Protein AF-A0A482ZLC3-F1 (afdb_monomer_lite)

Foldseek 3Di:
DQQVLLVVVLVVLVVVCVVVVHDSLCSLLVVLLVLLVLLLVLQLLVCVVPDVDPVVSVVVSCCSSPPCLCCVCRVDSVNVLVSLLSNLLSVLVSVCVVDVPDADPSSLVSLVNSCSSPVVSLCSLVVQLVCCCPPVVDDPVVSCVNSVSSVVVNVVSVVVVCVVVVVVPPVCPVQDDDPVLVLLLVLVVVVVVVVCSVPVPPSDDDPVDGSVNLSPDPCSPVSSCVVVVVVVVVVVVVDDDLVCLQVQLVVLLVVLVVCVVVVVLVSSLVSLVSSCVSPVQDQSSLLSNLVSCLVVVVLVVSVVSVVSNVVSVHDHDPVSVVVSCVSRPDD

Sequence (331 aa):
MYIPVSYLFWGGLKGLAELLSLPLNSVLHLSNVGVHIINGLLVFTVLKQFVVNKWALLIGVLFFLLHPIQVEAVAWVSEFRNLLAFAFSLSALYVYLKNQTRFSYVALLLFVLAVLSKPSAVVLPLIIFTINYFYYGFSLKDNFIKALPFLIITLFIVVTTYLIQSNYSDFEQQHTLAYWQRPFAWLDSIVFYVSKFIYPYHLGASYTLSPKFIAQQW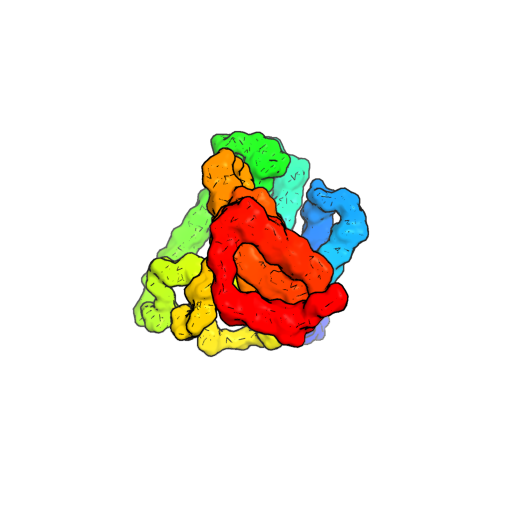WFYPLTLLPLALAYFNRSIKLYPADAKKNLGITLNHRGGLFFSQKKYQKALADFSQAVVLDPSSNDSNSNNIGVLFTLKRCKQAYLALDFARKNKVKLGKPLLTGLQQNCPRQ

Structure (mmCIF, N/CA/C/O backbone):
data_AF-A0A482ZLC3-F1
#
_entry.id   AF-A0A482ZLC3-F1
#
loop_
_atom_site.group_PDB
_atom_site.id
_atom_site.type_symbol
_atom_site.label_atom_id
_atom_site.label_alt_id
_atom_site.label_comp_id
_atom_site.label_asym_id
_atom_site.label_entity_id
_atom_site.label_seq_id
_atom_site.pdbx_PDB_ins_code
_atom_site.Cartn_x
_atom_site.Cartn_y
_atom_site.Cartn_z
_atom_site.occupancy
_atom_site.B_iso_or_equiv
_atom_site.auth_seq_id
_atom_site.auth_comp_id
_atom_site.auth_asym_id
_atom_site.auth_atom_id
_atom_site.pdbx_PDB_model_num
ATOM 1 N N . MET A 1 1 ? 17.713 3.293 10.872 1.00 68.44 1 MET A N 1
ATOM 2 C CA . MET A 1 1 ? 16.371 3.912 10.732 1.00 68.44 1 MET A CA 1
ATOM 3 C C . MET A 1 1 ? 15.787 4.120 12.125 1.00 68.44 1 MET A C 1
ATOM 5 O O . MET A 1 1 ? 15.866 3.198 12.929 1.00 68.44 1 MET A O 1
ATOM 9 N N . TYR A 1 2 ? 15.264 5.309 12.430 1.00 82.50 2 TYR A N 1
ATOM 10 C CA . TYR A 1 2 ? 14.675 5.616 13.740 1.00 82.50 2 TYR A CA 1
ATOM 11 C C . TYR A 1 2 ? 13.228 5.097 13.800 1.00 82.50 2 TYR A C 1
ATOM 13 O O . TYR A 1 2 ? 12.357 5.641 13.127 1.00 82.50 2 TYR A O 1
ATOM 21 N N . ILE A 1 3 ? 12.999 4.007 14.543 1.00 92.50 3 ILE A N 1
ATOM 22 C CA . ILE A 1 3 ? 11.699 3.313 14.669 1.00 92.50 3 ILE A CA 1
ATOM 23 C C . ILE A 1 3 ? 11.349 3.028 16.146 1.00 92.50 3 ILE A C 1
ATOM 25 O O . ILE A 1 3 ? 11.206 1.870 16.546 1.00 92.50 3 ILE A O 1
ATOM 29 N N . PRO A 1 4 ? 11.271 4.064 17.003 1.00 95.75 4 PRO A N 1
ATOM 30 C CA . PRO A 1 4 ? 11.198 3.902 18.457 1.00 95.75 4 PRO A CA 1
ATOM 31 C C . PRO A 1 4 ? 9.971 3.116 18.927 1.00 95.75 4 PRO A C 1
ATOM 33 O O . PRO A 1 4 ? 10.077 2.371 19.896 1.00 95.75 4 PRO A O 1
ATOM 36 N N . VAL A 1 5 ? 8.831 3.222 18.234 1.00 96.88 5 VAL A N 1
ATOM 37 C CA . VAL A 1 5 ? 7.625 2.456 18.591 1.00 96.88 5 VAL A CA 1
ATOM 38 C C . VAL A 1 5 ? 7.878 0.963 18.399 1.00 96.88 5 VAL A C 1
ATOM 40 O O . VAL A 1 5 ? 7.618 0.176 19.301 1.00 96.88 5 VAL A O 1
ATOM 43 N N . SER A 1 6 ? 8.473 0.570 17.274 1.00 95.56 6 SER A N 1
ATOM 44 C CA . SER A 1 6 ? 8.821 -0.829 17.009 1.00 95.56 6 SER A CA 1
ATOM 45 C C . SER A 1 6 ? 9.796 -1.383 18.056 1.00 95.56 6 SER A C 1
ATOM 47 O O . SER A 1 6 ? 9.585 -2.484 18.562 1.00 95.56 6 SER A O 1
ATOM 49 N N . TYR A 1 7 ? 10.814 -0.604 18.447 1.00 95.94 7 TYR A N 1
ATOM 50 C CA . TYR A 1 7 ? 11.746 -0.998 19.511 1.00 95.94 7 TYR A CA 1
ATOM 51 C C . TYR A 1 7 ? 11.069 -1.126 20.877 1.00 95.94 7 TYR A C 1
ATOM 53 O O . TYR A 1 7 ? 11.348 -2.082 21.598 1.00 95.94 7 TYR A O 1
ATOM 61 N N . LEU A 1 8 ? 10.164 -0.205 21.220 1.00 96.94 8 LEU A N 1
ATOM 62 C CA . LEU A 1 8 ? 9.402 -0.264 22.465 1.00 96.94 8 LEU A CA 1
ATOM 63 C C . LEU A 1 8 ? 8.574 -1.551 22.541 1.00 96.94 8 LEU A C 1
ATOM 65 O O . LEU A 1 8 ? 8.604 -2.238 23.561 1.00 96.94 8 LEU A O 1
ATOM 69 N N . PHE A 1 9 ? 7.885 -1.914 21.456 1.00 95.94 9 PHE A N 1
ATOM 70 C CA . PHE A 1 9 ? 7.131 -3.164 21.414 1.00 95.94 9 PHE A CA 1
ATOM 71 C C . PHE A 1 9 ? 8.041 -4.390 21.515 1.00 95.94 9 PHE A C 1
ATOM 73 O O . PHE A 1 9 ? 7.727 -5.291 22.282 1.00 95.94 9 PHE A O 1
ATOM 80 N N . TRP A 1 10 ? 9.173 -4.442 20.805 1.00 95.75 10 TRP A N 1
ATOM 81 C CA . TRP A 1 10 ? 10.112 -5.561 20.958 1.00 95.75 10 TRP A CA 1
ATOM 82 C C . TRP A 1 10 ? 10.657 -5.676 22.384 1.00 95.75 10 TRP A C 1
ATOM 84 O O . TRP A 1 10 ? 10.738 -6.784 22.909 1.00 95.75 10 TRP A O 1
ATOM 94 N N . GLY A 1 11 ? 10.971 -4.552 23.034 1.00 97.00 11 GLY A N 1
ATOM 95 C CA . GLY A 1 11 ? 11.362 -4.527 24.444 1.00 97.00 11 GLY A CA 1
ATOM 96 C C . GLY A 1 11 ? 10.262 -5.067 25.360 1.00 97.00 11 GLY A C 1
ATOM 97 O O . GLY A 1 11 ? 10.534 -5.908 26.213 1.00 97.00 11 GLY A O 1
ATOM 98 N N . GLY A 1 12 ? 9.011 -4.656 25.136 1.00 97.38 12 GLY A N 1
ATOM 99 C CA . GLY A 1 12 ? 7.852 -5.161 25.875 1.00 97.38 12 GLY A CA 1
ATOM 100 C C . GLY A 1 12 ? 7.598 -6.654 25.655 1.00 97.38 12 GLY A C 1
ATOM 101 O O . GLY A 1 12 ? 7.374 -7.383 26.616 1.00 97.38 12 GLY A O 1
ATOM 102 N N . LEU A 1 13 ? 7.693 -7.135 24.412 1.00 97.06 13 LEU A N 1
ATOM 103 C CA . LEU A 1 13 ? 7.557 -8.557 24.078 1.00 97.06 13 LEU A CA 1
ATOM 104 C C . LEU A 1 13 ? 8.663 -9.397 24.715 1.00 97.06 13 LEU A C 1
ATOM 106 O O . LEU A 1 13 ? 8.393 -10.492 25.201 1.00 97.06 13 LEU A O 1
ATOM 110 N N . LYS A 1 14 ? 9.892 -8.872 24.754 1.00 97.50 14 LYS A N 1
ATOM 111 C CA . LYS A 1 14 ? 11.002 -9.505 25.464 1.00 97.50 14 LYS A CA 1
ATOM 112 C C . LYS A 1 14 ? 10.718 -9.595 26.964 1.00 97.50 14 LYS A C 1
ATOM 114 O O . LYS A 1 14 ? 10.808 -10.683 27.519 1.00 97.50 14 LYS A O 1
ATOM 119 N N . GLY A 1 15 ? 10.322 -8.488 27.594 1.00 97.69 15 GLY A N 1
ATOM 120 C CA . GLY A 1 15 ? 9.979 -8.473 29.018 1.00 97.69 15 GLY A CA 1
ATOM 121 C C . GLY A 1 15 ? 8.811 -9.406 29.354 1.00 97.69 15 GLY A C 1
ATOM 122 O O . GLY A 1 15 ? 8.843 -10.089 30.370 1.00 97.69 15 GLY A O 1
ATOM 123 N N . LEU A 1 16 ? 7.811 -9.505 28.473 1.00 96.81 16 LEU A N 1
ATOM 124 C CA . LEU A 1 16 ? 6.704 -10.455 28.609 1.00 96.81 16 LEU A CA 1
ATOM 125 C C . LEU A 1 16 ? 7.172 -11.910 28.481 1.00 96.81 16 LEU A C 1
ATOM 127 O O . LEU A 1 16 ? 6.718 -12.763 29.241 1.00 96.81 16 LEU A O 1
ATOM 131 N N . ALA A 1 17 ? 8.082 -12.200 27.548 1.00 97.81 17 ALA A N 1
ATOM 132 C CA . ALA A 1 17 ? 8.665 -13.530 27.405 1.00 97.81 17 ALA A CA 1
ATOM 133 C C . ALA A 1 17 ? 9.440 -13.937 28.668 1.00 97.81 17 ALA A C 1
ATOM 135 O O . ALA A 1 17 ? 9.262 -15.050 29.154 1.00 97.81 17 ALA A O 1
ATOM 136 N N . GLU A 1 18 ? 10.239 -13.025 29.228 1.00 97.94 18 GLU A N 1
ATOM 137 C CA . GLU A 1 18 ? 10.979 -13.240 30.477 1.00 97.94 18 GLU A CA 1
ATOM 138 C C . GLU A 1 18 ? 10.027 -13.435 31.667 1.00 97.94 18 GLU A C 1
ATOM 140 O O . GLU A 1 18 ? 10.157 -14.413 32.401 1.00 97.94 18 GLU A O 1
ATOM 145 N N . LEU A 1 19 ? 9.020 -12.566 31.811 1.00 97.81 19 LEU A N 1
ATOM 146 C CA . LEU A 1 19 ? 8.024 -12.631 32.885 1.00 97.81 19 LEU A CA 1
ATOM 147 C C . LEU A 1 19 ? 7.259 -13.962 32.896 1.00 97.81 19 LEU A C 1
ATOM 149 O O . LEU A 1 19 ? 6.964 -14.498 33.961 1.00 97.81 19 LEU A O 1
ATOM 153 N N . LEU A 1 20 ? 6.931 -14.488 31.715 1.00 97.25 20 LEU A N 1
ATOM 154 C CA . LEU A 1 20 ? 6.161 -15.723 31.553 1.00 97.25 20 LEU A CA 1
ATOM 155 C C . LEU A 1 20 ? 7.038 -16.966 31.335 1.00 97.25 20 LEU A C 1
ATOM 157 O O . LEU A 1 20 ? 6.500 -18.048 31.114 1.00 97.25 20 LEU A O 1
ATOM 161 N N . SER A 1 21 ? 8.370 -16.831 31.379 1.00 97.62 21 SER A N 1
ATOM 162 C CA . SER A 1 21 ? 9.325 -17.914 31.079 1.00 97.62 21 SER A CA 1
ATOM 163 C C . SER A 1 21 ? 9.076 -18.600 29.723 1.00 97.62 21 SER A C 1
ATOM 165 O O . SER A 1 21 ? 9.217 -19.815 29.581 1.00 97.62 21 SER A O 1
ATOM 167 N N . LEU A 1 22 ? 8.685 -17.822 28.710 1.00 97.44 22 LEU A N 1
ATOM 168 C CA . LEU A 1 22 ? 8.392 -18.307 27.361 1.00 97.44 22 LEU A CA 1
ATOM 169 C C . LEU A 1 22 ? 9.609 -18.166 26.428 1.00 97.44 22 LEU A C 1
ATOM 171 O O . LEU A 1 22 ? 10.381 -17.214 26.555 1.00 97.44 22 LEU A O 1
ATOM 175 N N . PRO A 1 23 ? 9.761 -19.043 25.415 1.00 97.62 23 PRO A N 1
ATOM 176 C CA . PRO A 1 23 ? 10.796 -18.881 24.400 1.00 97.62 23 PRO A CA 1
ATOM 177 C C . PRO A 1 23 ? 10.598 -17.586 23.602 1.00 97.62 23 PRO A C 1
ATOM 179 O O . PRO A 1 23 ? 9.587 -17.421 22.912 1.00 97.62 23 PRO A O 1
ATOM 182 N N . LEU A 1 24 ? 11.590 -16.689 23.642 1.00 96.44 24 LEU A N 1
ATOM 183 C CA . LEU A 1 24 ? 11.524 -15.376 22.989 1.00 96.44 24 LEU A CA 1
ATOM 184 C C . LEU A 1 24 ? 11.173 -15.475 21.496 1.00 96.44 24 LEU A C 1
ATOM 186 O O . LEU A 1 24 ? 10.317 -14.738 21.016 1.00 96.44 24 LEU A O 1
ATOM 190 N N . ASN A 1 25 ? 11.779 -16.421 20.773 1.00 95.00 25 ASN A N 1
ATOM 191 C CA . ASN A 1 25 ? 11.521 -16.620 19.343 1.00 95.00 25 ASN A CA 1
ATOM 192 C C . ASN A 1 25 ? 10.034 -16.888 19.067 1.00 95.00 25 ASN A C 1
ATOM 194 O O . ASN A 1 25 ? 9.448 -16.272 18.178 1.00 95.00 25 ASN A O 1
ATOM 198 N N . SER A 1 26 ? 9.407 -17.758 19.864 1.00 95.06 26 SER A N 1
ATOM 199 C CA . SER A 1 26 ? 7.983 -18.076 19.737 1.00 95.06 26 SER A CA 1
ATOM 200 C C . SER A 1 26 ? 7.119 -16.848 20.004 1.00 95.06 26 SER A C 1
ATOM 202 O O . SER A 1 26 ? 6.213 -16.565 19.225 1.00 95.06 26 SER A O 1
ATOM 204 N N . VAL A 1 27 ? 7.427 -16.080 21.054 1.00 97.12 27 VAL A N 1
ATOM 205 C CA . VAL A 1 27 ? 6.695 -14.846 21.387 1.00 97.12 27 VAL A CA 1
ATOM 206 C C . VAL A 1 27 ? 6.779 -13.834 20.244 1.00 97.12 27 VAL A C 1
ATOM 208 O O . VAL A 1 27 ? 5.759 -13.261 19.863 1.00 97.12 27 VAL A O 1
ATOM 211 N N . LEU A 1 28 ? 7.957 -13.646 19.647 1.00 95.62 28 LEU A N 1
ATOM 212 C CA . LEU A 1 28 ? 8.154 -12.707 18.541 1.00 95.62 28 LEU A CA 1
ATOM 213 C C . LEU A 1 28 ? 7.383 -13.130 17.280 1.00 95.62 28 LEU A C 1
ATOM 215 O O . LEU A 1 28 ? 6.636 -12.326 16.723 1.00 95.62 28 LEU A O 1
ATOM 219 N N . HIS A 1 29 ? 7.486 -14.394 16.857 1.00 95.50 29 HIS A N 1
ATOM 220 C CA . HIS A 1 29 ? 6.759 -14.882 15.678 1.00 95.50 29 HIS A CA 1
ATOM 221 C C . HIS A 1 29 ? 5.237 -14.899 15.882 1.00 95.50 29 HIS A C 1
ATOM 223 O O . HIS A 1 29 ? 4.491 -14.489 14.992 1.00 95.50 29 HIS A O 1
ATOM 229 N N . LEU A 1 30 ? 4.759 -15.318 17.057 1.00 96.25 30 LEU A N 1
ATOM 230 C CA . LEU A 1 30 ? 3.329 -15.296 17.377 1.00 96.25 30 LEU A CA 1
ATOM 231 C C . LEU A 1 30 ? 2.786 -13.868 17.435 1.00 96.25 30 LEU A C 1
ATOM 233 O O . LEU A 1 30 ? 1.661 -13.629 17.002 1.00 96.25 30 LEU A O 1
ATOM 237 N N . SER A 1 31 ? 3.589 -12.909 17.896 1.00 96.62 31 SER A N 1
ATOM 238 C CA . SER A 1 31 ? 3.206 -11.496 17.898 1.00 96.62 31 SER A CA 1
ATOM 239 C C . SER A 1 31 ? 3.035 -10.954 16.480 1.00 96.62 31 SER A C 1
ATOM 241 O O . SER A 1 31 ? 2.049 -10.265 16.219 1.00 96.62 31 SER A O 1
ATOM 243 N N . ASN A 1 32 ? 3.918 -11.306 15.538 1.00 97.12 32 ASN A N 1
ATOM 244 C CA . ASN A 1 32 ? 3.727 -10.959 14.126 1.00 97.12 32 ASN A CA 1
ATOM 245 C C . ASN A 1 32 ? 2.396 -11.505 13.588 1.00 97.12 32 ASN A C 1
ATOM 247 O O . ASN A 1 32 ? 1.615 -10.761 12.994 1.00 97.12 32 ASN A O 1
ATOM 251 N N . VAL A 1 33 ? 2.113 -12.789 13.825 1.00 97.75 33 VAL A N 1
ATOM 252 C CA . VAL A 1 33 ? 0.854 -13.419 13.395 1.00 97.75 33 VAL A CA 1
ATOM 253 C C . VAL A 1 33 ? -0.349 -12.725 14.040 1.00 97.75 33 VAL A C 1
ATOM 255 O O . VAL A 1 33 ? -1.314 -12.400 13.350 1.00 97.75 33 VAL A O 1
ATOM 258 N N . GLY A 1 34 ? -0.277 -12.422 15.337 1.00 97.75 34 GLY A N 1
ATOM 259 C CA . GLY A 1 34 ? -1.322 -11.709 16.067 1.00 97.75 34 GLY A CA 1
ATOM 260 C C . GLY A 1 34 ? -1.609 -10.324 15.484 1.00 97.75 34 GLY A C 1
ATOM 261 O O . GLY A 1 34 ? -2.764 -9.992 15.216 1.00 97.75 34 GLY A O 1
ATOM 262 N N . VAL A 1 35 ? -0.571 -9.528 15.207 1.00 98.12 35 VAL A N 1
ATOM 263 C CA . VAL A 1 35 ? -0.743 -8.205 14.583 1.00 98.12 35 VAL A CA 1
ATOM 264 C C . VAL A 1 35 ? -1.248 -8.324 13.141 1.00 98.12 35 VAL A C 1
ATOM 266 O O . VAL A 1 35 ? -2.052 -7.498 12.715 1.00 98.12 35 VAL A O 1
ATOM 269 N N . HIS A 1 36 ? -0.874 -9.366 12.392 1.00 98.31 36 HIS A N 1
ATOM 270 C CA . HIS A 1 36 ? -1.441 -9.627 11.061 1.00 98.31 36 HIS A CA 1
ATOM 271 C C . HIS A 1 36 ? -2.945 -9.929 11.107 1.00 98.31 36 HIS A C 1
ATOM 273 O O . HIS A 1 36 ? -3.709 -9.407 10.293 1.00 98.31 36 HIS A O 1
ATOM 279 N N . ILE A 1 37 ? -3.401 -10.691 12.104 1.00 98.31 37 ILE A N 1
ATOM 280 C CA . ILE A 1 37 ? -4.834 -10.931 12.329 1.00 98.31 37 ILE A CA 1
ATOM 281 C C . ILE A 1 37 ? -5.552 -9.613 12.648 1.00 98.31 37 ILE A C 1
ATOM 283 O O . ILE A 1 37 ? -6.581 -9.315 12.037 1.00 98.31 37 ILE A O 1
ATOM 287 N N . ILE A 1 38 ? -4.989 -8.783 13.536 1.00 98.38 38 ILE A N 1
ATOM 288 C CA . ILE A 1 38 ? -5.522 -7.443 13.840 1.00 98.38 38 ILE A CA 1
ATOM 289 C C . ILE A 1 38 ? -5.611 -6.598 12.563 1.00 98.38 38 ILE A C 1
ATOM 291 O O . ILE A 1 38 ? -6.637 -5.965 12.310 1.00 98.38 38 ILE A O 1
ATOM 295 N N . ASN A 1 39 ? -4.579 -6.633 11.719 1.00 98.50 39 ASN A N 1
ATOM 296 C CA . ASN A 1 39 ? -4.582 -5.955 10.429 1.00 98.50 39 ASN A CA 1
ATOM 297 C C . ASN A 1 39 ? -5.713 -6.447 9.521 1.00 98.50 39 ASN A C 1
ATOM 299 O O . ASN A 1 39 ? -6.406 -5.620 8.938 1.00 98.50 39 ASN A O 1
ATOM 303 N N . GLY A 1 40 ? -5.979 -7.753 9.445 1.00 98.25 40 GLY A N 1
ATOM 304 C CA . GLY A 1 40 ? -7.126 -8.280 8.696 1.00 98.25 40 GLY A CA 1
ATOM 305 C C . GLY A 1 40 ? -8.475 -7.764 9.208 1.00 98.25 40 GLY A C 1
ATOM 306 O O . GLY A 1 40 ? -9.332 -7.375 8.411 1.00 98.25 40 GLY A O 1
ATOM 307 N N . LEU A 1 41 ? -8.653 -7.681 10.531 1.00 98.25 41 LEU A N 1
ATOM 308 C CA . LEU A 1 41 ? -9.861 -7.115 11.148 1.00 98.25 41 LEU A CA 1
ATOM 309 C C . LEU A 1 41 ? -10.015 -5.614 10.852 1.00 98.25 41 LEU A C 1
ATOM 311 O O . LEU A 1 41 ? -11.124 -5.132 10.595 1.00 98.25 41 LEU A O 1
ATOM 315 N N . LEU A 1 42 ? -8.909 -4.868 10.850 1.00 98.38 42 LEU A N 1
ATOM 316 C CA . LEU A 1 42 ? -8.890 -3.455 10.477 1.00 98.38 42 LEU A CA 1
ATOM 317 C C . LEU A 1 42 ? -9.203 -3.264 8.987 1.00 98.38 42 LEU A C 1
ATOM 319 O O . LEU A 1 42 ? -10.032 -2.417 8.652 1.00 98.38 42 LEU A O 1
ATOM 323 N N . VAL A 1 43 ? -8.624 -4.085 8.103 1.00 98.12 43 VAL A N 1
ATOM 324 C CA . VAL A 1 43 ? -8.936 -4.095 6.664 1.00 98.12 43 VAL A CA 1
ATOM 325 C C . VAL A 1 43 ? -10.429 -4.343 6.454 1.00 98.12 43 VAL A C 1
ATOM 327 O O . VAL A 1 43 ? -11.076 -3.561 5.761 1.00 98.12 43 VAL A O 1
ATOM 330 N N . PHE A 1 44 ? -11.011 -5.353 7.109 1.00 97.88 44 PHE A N 1
ATOM 331 C CA . PHE A 1 44 ? -12.457 -5.600 7.073 1.00 97.88 44 PHE A CA 1
ATOM 332 C C . PHE A 1 44 ? -13.262 -4.368 7.515 1.00 97.88 44 PHE A C 1
ATOM 334 O O . PHE A 1 44 ? -14.226 -3.968 6.860 1.00 97.88 44 PHE A O 1
ATOM 341 N N . THR A 1 45 ? -12.851 -3.737 8.616 1.00 96.44 45 THR A N 1
ATOM 342 C CA . THR A 1 45 ? -13.559 -2.602 9.223 1.00 96.44 45 THR A CA 1
ATOM 343 C C . THR A 1 45 ? -13.507 -1.332 8.373 1.00 96.44 45 THR A C 1
ATOM 345 O O . THR A 1 45 ? -14.469 -0.559 8.366 1.00 96.44 45 THR A O 1
ATOM 348 N N . VAL A 1 46 ? -12.417 -1.108 7.641 1.00 96.44 46 VAL A N 1
ATOM 349 C CA . VAL A 1 46 ? -12.308 -0.002 6.684 1.00 96.44 46 VAL A CA 1
ATOM 350 C C . VAL A 1 46 ? -13.075 -0.333 5.402 1.00 96.44 46 VAL A C 1
ATOM 352 O O . VAL A 1 46 ? -13.912 0.456 4.972 1.00 96.44 46 VAL A O 1
ATOM 355 N N . LEU A 1 47 ? -12.864 -1.517 4.817 1.00 95.44 47 LEU A N 1
ATOM 356 C CA . LEU A 1 47 ? -13.459 -1.883 3.527 1.00 95.44 47 LEU A CA 1
ATOM 357 C C . LEU A 1 47 ? -14.984 -2.007 3.564 1.00 95.44 47 LEU A C 1
ATOM 359 O O . LEU A 1 47 ? -15.632 -1.659 2.578 1.00 95.44 47 LEU A O 1
ATOM 363 N N . LYS A 1 48 ? -15.582 -2.429 4.686 1.00 95.50 48 LYS A N 1
ATOM 364 C CA . LYS A 1 48 ? -17.050 -2.515 4.817 1.00 95.50 48 LYS A CA 1
ATOM 365 C C . LYS A 1 48 ? -17.772 -1.174 4.629 1.00 95.50 48 LYS A C 1
ATOM 367 O O . LYS A 1 48 ? -18.981 -1.170 4.440 1.00 95.50 48 LYS A O 1
ATOM 372 N N . GLN A 1 49 ? -17.055 -0.049 4.705 1.00 91.88 49 GLN A N 1
ATOM 373 C CA . GLN A 1 49 ? -17.611 1.285 4.450 1.00 91.88 49 GLN A CA 1
ATOM 374 C C . GLN A 1 49 ? -17.775 1.576 2.952 1.00 91.88 49 GLN A C 1
ATOM 376 O O . GLN A 1 49 ? -18.577 2.426 2.584 1.00 91.88 49 GLN A O 1
ATOM 381 N N . PHE A 1 50 ? -17.030 0.867 2.097 1.00 92.44 50 PHE A N 1
ATOM 382 C CA . PHE A 1 50 ? -16.992 1.086 0.648 1.00 92.44 50 PHE A CA 1
ATOM 383 C C . PHE A 1 50 ? -17.581 -0.087 -0.146 1.00 92.44 50 PHE A C 1
ATOM 385 O O . PHE A 1 50 ? -18.053 0.093 -1.266 1.00 92.44 50 PHE A O 1
ATOM 392 N N . VAL A 1 51 ? -17.549 -1.300 0.413 1.00 95.25 51 VAL A N 1
ATOM 393 C CA . VAL A 1 51 ? -17.980 -2.529 -0.264 1.00 95.25 51 VAL A CA 1
ATOM 394 C C . VAL A 1 51 ? -19.326 -2.993 0.286 1.00 95.25 51 VAL A C 1
ATOM 396 O O . VAL A 1 51 ? -19.419 -3.455 1.420 1.00 95.25 51 VAL A O 1
ATOM 399 N N . VAL A 1 52 ? -20.366 -2.925 -0.550 1.00 93.94 52 VAL A N 1
ATOM 400 C CA . VAL A 1 52 ? -21.737 -3.337 -0.187 1.00 93.94 52 VAL A CA 1
ATOM 401 C C . VAL A 1 52 ? -21.888 -4.865 -0.138 1.00 93.94 52 VAL A C 1
ATOM 403 O O . VAL A 1 52 ? -22.575 -5.406 0.728 1.00 93.94 52 VAL A O 1
ATOM 406 N N . ASN A 1 53 ? -21.248 -5.592 -1.063 1.00 96.94 53 ASN A N 1
ATOM 407 C CA . ASN A 1 53 ? -21.372 -7.048 -1.149 1.00 96.94 53 ASN A CA 1
ATOM 408 C C . ASN A 1 53 ? -20.531 -7.745 -0.060 1.00 96.94 53 ASN A C 1
ATOM 410 O O . ASN A 1 53 ? -19.300 -7.733 -0.102 1.00 96.94 53 ASN A O 1
ATOM 414 N N . LYS A 1 54 ? -21.210 -8.411 0.883 1.00 96.00 54 LYS A N 1
ATOM 415 C CA . LYS A 1 54 ? -20.587 -9.097 2.029 1.00 96.00 54 LYS A CA 1
ATOM 416 C C . LYS A 1 54 ? -19.635 -10.226 1.623 1.00 96.00 54 LYS A C 1
ATOM 418 O O . LYS A 1 54 ? -18.609 -10.405 2.271 1.00 96.00 54 LYS A O 1
ATOM 423 N N . TRP A 1 55 ? -19.943 -10.959 0.552 1.00 96.50 55 TRP A N 1
ATOM 424 C CA . TRP A 1 55 ? -19.080 -12.029 0.047 1.00 96.50 55 TRP A CA 1
ATOM 425 C C . TRP A 1 55 ? -17.813 -11.471 -0.587 1.00 96.50 55 TRP A C 1
ATOM 427 O O . TRP A 1 55 ? -16.728 -11.964 -0.302 1.00 96.50 55 TRP A O 1
ATOM 437 N N . ALA A 1 56 ? -17.931 -10.406 -1.382 1.00 96.44 56 ALA A N 1
ATOM 438 C CA . ALA A 1 56 ? -16.768 -9.729 -1.951 1.00 96.44 56 ALA A CA 1
ATOM 439 C C . ALA A 1 56 ? -15.848 -9.172 -0.850 1.00 96.44 56 ALA A C 1
ATOM 441 O O . ALA A 1 56 ? -14.632 -9.330 -0.927 1.00 96.44 56 ALA A O 1
ATOM 442 N N . LEU A 1 57 ? -16.430 -8.586 0.204 1.00 97.12 57 LEU A N 1
ATOM 443 C CA . LEU A 1 57 ? -15.692 -8.123 1.379 1.00 97.12 57 LEU A CA 1
ATOM 444 C C . LEU A 1 57 ? -14.975 -9.277 2.097 1.00 97.12 57 LEU A C 1
ATOM 446 O O . LEU A 1 57 ? -13.780 -9.175 2.367 1.00 97.12 57 LEU A O 1
ATOM 450 N N . LEU A 1 58 ? -15.685 -10.373 2.387 1.00 96.81 58 LEU A N 1
ATOM 451 C CA . LEU A 1 58 ? -15.118 -11.532 3.080 1.00 96.81 58 LEU A CA 1
ATOM 452 C C . LEU A 1 58 ? -13.984 -12.166 2.271 1.00 96.81 58 LEU A C 1
ATOM 454 O O . LEU A 1 58 ? -12.898 -12.374 2.805 1.00 96.81 58 LEU A O 1
ATOM 458 N N . ILE A 1 59 ? -14.215 -12.427 0.982 1.00 96.94 59 ILE A N 1
ATOM 459 C CA . ILE A 1 59 ? -13.210 -13.003 0.083 1.00 96.94 59 ILE A CA 1
ATOM 460 C C . ILE A 1 59 ? -11.999 -12.074 -0.016 1.00 96.94 59 ILE A C 1
ATOM 462 O O . ILE A 1 59 ? -10.875 -12.552 0.067 1.00 96.94 59 ILE A O 1
ATOM 466 N N . GLY A 1 60 ? -12.199 -10.757 -0.127 1.00 96.31 60 GLY A N 1
ATOM 467 C CA . GLY A 1 60 ? -11.100 -9.789 -0.173 1.00 96.31 60 GLY A CA 1
ATOM 468 C C . GLY A 1 60 ? -10.246 -9.774 1.100 1.00 96.31 60 GLY A C 1
ATOM 469 O O . GLY A 1 60 ? -9.021 -9.717 1.020 1.00 96.31 60 GLY A O 1
ATOM 470 N N . VAL A 1 61 ? -10.870 -9.877 2.277 1.00 97.69 61 VAL A N 1
ATOM 471 C CA . VAL A 1 61 ? -10.156 -9.921 3.567 1.00 97.69 61 VAL A CA 1
ATOM 472 C C . VAL A 1 61 ? -9.443 -11.256 3.768 1.00 97.69 61 VAL A C 1
ATOM 474 O O . VAL A 1 61 ? -8.288 -11.267 4.186 1.00 97.69 61 VAL A O 1
ATOM 477 N N . LEU A 1 62 ? -10.093 -12.376 3.439 1.00 97.31 62 LEU A N 1
ATOM 478 C CA . LEU A 1 62 ? -9.460 -13.696 3.483 1.00 97.31 62 LEU A CA 1
ATOM 479 C C . LEU A 1 62 ? -8.293 -13.775 2.506 1.00 97.31 62 LEU A C 1
ATOM 481 O O . LEU A 1 62 ? -7.240 -14.297 2.857 1.00 97.31 62 LEU A O 1
ATOM 485 N N . PHE A 1 63 ? -8.446 -13.196 1.316 1.00 95.75 63 PHE A N 1
ATOM 486 C CA . PHE A 1 63 ? -7.356 -13.056 0.367 1.00 95.75 63 PHE A CA 1
ATOM 487 C C . PHE A 1 63 ? -6.209 -12.257 0.995 1.00 95.75 63 PHE A C 1
ATOM 489 O O . PHE A 1 63 ? -5.089 -12.746 1.028 1.00 95.75 63 PHE A O 1
ATOM 496 N N . PHE A 1 64 ? -6.465 -11.080 1.575 1.00 96.50 64 PHE A N 1
ATOM 497 C CA . PHE A 1 64 ? -5.422 -10.312 2.265 1.00 96.50 64 PHE A CA 1
ATOM 498 C C . PHE A 1 64 ? -4.713 -11.122 3.361 1.00 96.50 64 PHE A C 1
ATOM 500 O O . PHE A 1 64 ? -3.492 -11.047 3.450 1.00 96.50 64 PHE A O 1
ATOM 507 N N . LEU A 1 65 ? -5.454 -11.883 4.172 1.00 97.12 65 LEU A N 1
ATOM 508 C CA . LEU A 1 65 ? -4.907 -12.643 5.297 1.00 97.12 65 LEU A CA 1
ATOM 509 C C . LEU A 1 65 ? -4.082 -13.858 4.862 1.00 97.12 65 LEU A C 1
ATOM 511 O O . LEU A 1 65 ? -3.047 -14.126 5.468 1.00 97.12 65 LEU A O 1
ATOM 515 N N . LEU A 1 66 ? -4.551 -14.583 3.845 1.00 96.44 66 LEU A N 1
ATOM 516 C CA . LEU A 1 66 ? -4.039 -15.901 3.465 1.00 96.44 66 LEU A CA 1
ATOM 517 C C . LEU A 1 66 ? -3.124 -15.870 2.237 1.00 96.44 66 LEU A C 1
ATOM 519 O O . LEU A 1 66 ? -2.472 -16.870 1.940 1.00 96.44 66 LEU A O 1
ATOM 523 N N . HIS A 1 67 ? -3.076 -14.759 1.496 1.00 95.56 67 HIS A N 1
ATOM 524 C CA . HIS A 1 67 ? -2.286 -14.703 0.273 1.00 95.56 67 HIS A CA 1
ATOM 525 C C . HIS A 1 67 ? -0.779 -14.834 0.572 1.00 95.56 67 HIS A C 1
ATOM 527 O O . HIS A 1 67 ? -0.264 -14.089 1.413 1.00 95.56 67 HIS A O 1
ATOM 533 N N . PRO A 1 68 ? -0.026 -15.691 -0.156 1.00 94.62 68 PRO A N 1
ATOM 534 C CA . PRO A 1 68 ? 1.383 -15.956 0.147 1.00 94.62 68 PRO A CA 1
ATOM 535 C C . PRO A 1 68 ? 2.292 -14.724 0.102 1.00 94.62 68 PRO A C 1
ATOM 537 O O . PRO A 1 68 ? 3.331 -14.710 0.751 1.00 94.62 68 PRO A O 1
ATOM 540 N N . ILE A 1 69 ? 1.895 -13.657 -0.603 1.00 92.31 69 ILE A N 1
ATOM 541 C CA . ILE A 1 69 ? 2.646 -12.388 -0.630 1.00 92.31 69 ILE A CA 1
ATOM 542 C C . ILE A 1 69 ? 2.853 -11.776 0.767 1.00 92.31 69 ILE A C 1
ATOM 544 O O . ILE A 1 69 ? 3.779 -10.997 0.954 1.00 92.31 69 ILE A O 1
ATOM 548 N N . GLN A 1 70 ? 2.027 -12.141 1.754 1.00 93.88 70 GLN A N 1
ATOM 549 C CA . GLN A 1 70 ? 2.171 -11.669 3.133 1.00 93.88 70 GLN A CA 1
ATOM 550 C C . GLN A 1 70 ? 3.265 -12.393 3.922 1.00 93.88 70 GLN A C 1
ATOM 552 O O . GLN A 1 70 ? 3.622 -11.939 5.006 1.00 93.88 70 GLN A O 1
ATOM 557 N N . VAL A 1 71 ? 3.797 -13.513 3.417 1.00 91.69 71 VAL A N 1
ATOM 558 C CA . VAL A 1 71 ? 4.756 -14.347 4.160 1.00 91.69 71 VAL A CA 1
ATOM 559 C C . VAL A 1 71 ? 5.980 -13.541 4.584 1.00 91.69 71 VAL A C 1
ATOM 561 O O . VAL A 1 71 ? 6.423 -13.693 5.715 1.00 91.69 71 VAL A O 1
ATOM 564 N N . GLU A 1 72 ? 6.488 -12.640 3.744 1.00 88.25 72 GLU A N 1
ATOM 565 C CA . GLU A 1 72 ? 7.613 -11.769 4.108 1.00 88.25 72 GLU A CA 1
ATOM 566 C C . GLU A 1 72 ? 7.273 -10.874 5.310 1.00 88.25 72 GLU A C 1
ATOM 568 O O . GLU A 1 72 ? 8.009 -10.848 6.293 1.00 88.25 72 GLU A O 1
ATOM 573 N N . ALA A 1 73 ? 6.114 -10.210 5.274 1.00 91.19 73 ALA A N 1
ATOM 574 C CA . ALA A 1 73 ? 5.682 -9.303 6.333 1.00 91.19 73 ALA A CA 1
ATOM 575 C C . ALA A 1 73 ? 5.399 -10.021 7.665 1.00 91.19 73 ALA A C 1
ATOM 577 O O . ALA A 1 73 ? 5.587 -9.429 8.727 1.00 91.19 73 ALA A O 1
ATOM 578 N N . VAL A 1 74 ? 4.939 -11.277 7.620 1.00 94.19 74 VAL A N 1
ATOM 579 C CA . VAL A 1 74 ? 4.511 -12.029 8.811 1.00 94.19 74 VAL A CA 1
ATOM 580 C C . VAL A 1 74 ? 5.616 -12.929 9.362 1.00 94.19 74 VAL A C 1
ATOM 582 O O . VAL A 1 74 ? 5.820 -12.970 10.574 1.00 94.19 74 VAL A O 1
ATOM 585 N N . ALA A 1 75 ? 6.357 -13.640 8.511 1.00 92.00 75 ALA A N 1
ATOM 586 C CA . ALA A 1 75 ? 7.350 -14.615 8.960 1.0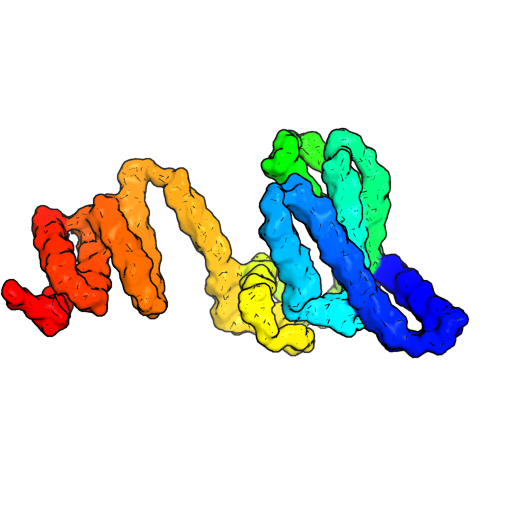0 92.00 75 ALA A CA 1
ATOM 587 C C . ALA A 1 75 ? 8.614 -13.950 9.525 1.00 92.00 75 ALA A C 1
ATOM 589 O O . ALA A 1 75 ? 9.226 -14.483 10.450 1.00 92.00 75 ALA A O 1
ATOM 590 N N . TRP A 1 76 ? 9.004 -12.784 9.003 1.00 91.50 76 TRP A N 1
ATOM 591 C CA . TRP A 1 76 ? 10.223 -12.102 9.426 1.00 91.50 76 TRP A CA 1
ATOM 592 C C . TRP A 1 76 ? 9.972 -11.257 10.672 1.00 91.50 76 TRP A C 1
ATOM 594 O O . TRP A 1 76 ? 9.243 -10.267 10.634 1.00 91.50 76 TRP A O 1
ATOM 604 N N . VAL A 1 77 ? 10.643 -11.586 11.778 1.00 92.19 77 VAL A N 1
ATOM 605 C CA . VAL A 1 77 ? 10.544 -10.821 13.036 1.00 92.19 77 VAL A CA 1
ATOM 606 C C . VAL A 1 77 ? 10.872 -9.338 12.823 1.00 92.19 77 VAL A C 1
ATOM 608 O O . VAL A 1 77 ? 10.207 -8.466 13.378 1.00 92.19 77 VAL A O 1
ATOM 611 N N . SER A 1 78 ? 11.845 -9.025 11.961 1.00 90.88 78 SER A N 1
ATOM 612 C CA . SER A 1 78 ? 12.229 -7.645 11.637 1.00 90.88 78 SER A CA 1
ATOM 613 C C . SER A 1 78 ? 11.133 -6.846 10.924 1.00 90.88 78 SER A C 1
ATOM 615 O O . SER A 1 78 ? 11.128 -5.617 11.001 1.00 90.88 78 SER A O 1
ATOM 617 N N . GLU A 1 79 ? 10.198 -7.517 10.245 1.00 93.50 79 GLU A N 1
ATOM 618 C CA . GLU A 1 79 ? 9.091 -6.881 9.524 1.00 93.50 79 GLU A CA 1
ATOM 619 C C . GLU A 1 79 ? 7.893 -6.554 10.424 1.00 93.50 79 GLU A C 1
ATOM 621 O O . GLU A 1 79 ? 6.941 -5.911 9.981 1.00 93.50 79 GLU A O 1
ATOM 626 N N . PHE A 1 80 ? 7.987 -6.838 11.726 1.00 95.56 80 PHE A N 1
ATOM 627 C CA . PHE A 1 80 ? 7.010 -6.401 12.724 1.00 95.56 80 PHE A CA 1
ATOM 628 C C . PHE A 1 80 ? 6.729 -4.889 12.676 1.00 95.56 80 PHE A C 1
ATOM 630 O O . PHE A 1 80 ? 5.589 -4.445 12.815 1.00 95.56 80 PHE A O 1
ATOM 637 N N . ARG A 1 81 ? 7.756 -4.086 12.368 1.00 95.75 81 ARG A N 1
ATOM 638 C CA . ARG A 1 81 ? 7.635 -2.638 12.126 1.00 95.75 81 ARG A CA 1
ATOM 639 C C . ARG A 1 81 ? 6.626 -2.289 11.023 1.00 95.75 81 ARG A C 1
ATOM 641 O O . ARG A 1 81 ? 5.928 -1.283 11.133 1.00 95.75 81 ARG A O 1
ATOM 648 N N . ASN A 1 82 ? 6.525 -3.110 9.973 1.00 95.75 82 ASN A N 1
ATOM 649 C CA . ASN A 1 82 ? 5.560 -2.918 8.889 1.00 95.75 82 ASN A CA 1
ATOM 650 C C . ASN A 1 82 ? 4.152 -3.244 9.363 1.00 95.75 82 ASN A C 1
ATOM 652 O O . ASN A 1 82 ? 3.228 -2.490 9.069 1.00 95.75 82 ASN A O 1
ATOM 656 N N . LEU A 1 83 ? 4.006 -4.345 10.104 1.00 97.81 83 LEU A N 1
ATOM 657 C CA . LEU A 1 83 ? 2.725 -4.781 10.648 1.00 97.81 83 LEU A CA 1
ATOM 658 C C . LEU A 1 83 ? 2.139 -3.722 11.590 1.00 97.81 83 LEU A C 1
ATOM 660 O O . LEU A 1 83 ? 0.967 -3.377 11.447 1.00 97.81 83 LEU A O 1
ATOM 664 N N . LEU A 1 84 ? 2.961 -3.151 12.479 1.00 98.12 84 LEU A N 1
ATOM 665 C CA . LEU A 1 84 ? 2.565 -2.051 13.364 1.00 98.12 84 LEU A CA 1
ATOM 666 C C . LEU A 1 84 ? 2.227 -0.774 12.591 1.00 98.12 84 LEU A C 1
ATOM 668 O O . LEU A 1 84 ? 1.177 -0.173 12.817 1.00 98.12 84 LEU A O 1
ATOM 672 N N . ALA A 1 85 ? 3.086 -0.361 11.654 1.00 98.38 85 ALA A N 1
ATOM 673 C CA . ALA A 1 85 ? 2.843 0.835 10.852 1.00 98.38 85 ALA A CA 1
ATOM 674 C C . ALA A 1 85 ? 1.534 0.735 10.055 1.00 98.38 85 ALA A C 1
ATOM 676 O O . ALA A 1 85 ? 0.792 1.716 9.961 1.00 98.38 85 ALA A O 1
ATOM 677 N N . PHE A 1 86 ? 1.229 -0.450 9.520 1.00 98.19 86 PHE A N 1
ATOM 678 C CA . PHE A 1 86 ? -0.021 -0.730 8.823 1.00 98.19 86 PHE A CA 1
ATOM 679 C C . PHE A 1 86 ? -1.225 -0.709 9.778 1.00 98.19 86 PHE A C 1
ATOM 681 O O . PHE A 1 86 ? -2.207 -0.029 9.481 1.00 98.19 86 PHE A O 1
ATOM 688 N N . ALA A 1 87 ? -1.120 -1.332 10.958 1.00 98.56 87 ALA A N 1
ATOM 689 C CA . ALA A 1 87 ? -2.177 -1.337 11.974 1.00 98.56 87 ALA A CA 1
ATOM 690 C C . ALA A 1 87 ? -2.539 0.076 12.441 1.00 98.56 87 ALA A C 1
ATOM 692 O O . ALA A 1 87 ? -3.712 0.463 12.456 1.00 98.56 87 ALA A O 1
ATOM 693 N N . PHE A 1 88 ? -1.531 0.881 12.778 1.00 98.69 88 PHE A N 1
ATOM 694 C CA . PHE A 1 88 ? -1.734 2.258 13.212 1.00 98.69 88 PHE A CA 1
ATOM 695 C C . PHE A 1 88 ? -2.263 3.144 12.081 1.00 98.69 88 PHE A C 1
ATOM 697 O O . PHE A 1 88 ? -3.144 3.968 12.320 1.00 98.69 88 PHE A O 1
ATOM 704 N N . SER A 1 89 ? -1.811 2.930 10.842 1.00 98.56 89 SER A N 1
ATOM 705 C CA . SER A 1 89 ? -2.300 3.668 9.671 1.00 98.56 89 SER A CA 1
ATOM 706 C C . SER A 1 89 ? -3.764 3.347 9.350 1.00 98.56 89 SER A C 1
ATOM 708 O O . SER A 1 89 ? -4.552 4.264 9.120 1.00 98.56 89 SER A O 1
ATOM 710 N N . LEU A 1 90 ? -4.166 2.071 9.388 1.00 98.38 90 LEU A N 1
ATOM 711 C CA . LEU A 1 90 ? -5.567 1.673 9.213 1.00 98.38 90 LEU A CA 1
ATOM 712 C C . LEU A 1 90 ? -6.450 2.152 10.364 1.00 98.38 90 LEU A C 1
ATOM 714 O O . LEU A 1 90 ? -7.578 2.574 10.126 1.00 98.38 90 LEU A O 1
ATOM 718 N N . SER A 1 91 ? -5.943 2.131 11.596 1.00 98.44 91 SER A N 1
ATOM 719 C CA . SER A 1 91 ? -6.663 2.655 12.760 1.00 98.44 91 SER A CA 1
ATOM 720 C C . SER A 1 91 ? -6.865 4.169 12.654 1.00 98.44 91 SER A C 1
ATOM 722 O O . SER A 1 91 ? -7.974 4.658 12.868 1.00 98.44 91 SER A O 1
ATOM 724 N N . ALA A 1 92 ? -5.824 4.914 12.261 1.00 98.25 92 ALA A N 1
ATOM 725 C CA . ALA A 1 92 ? -5.906 6.349 12.000 1.00 98.25 92 ALA A CA 1
ATOM 726 C C . ALA A 1 92 ? -6.931 6.653 10.901 1.00 98.25 92 ALA A C 1
ATOM 728 O O . ALA A 1 92 ? -7.795 7.512 11.084 1.00 98.25 92 ALA A O 1
ATOM 729 N N . LEU A 1 93 ? -6.881 5.904 9.794 1.00 97.25 93 LEU A N 1
ATOM 730 C CA . LEU A 1 93 ? -7.834 6.028 8.697 1.00 97.25 93 LEU A CA 1
ATOM 731 C C . LEU A 1 93 ? -9.262 5.709 9.151 1.00 97.25 93 LEU A C 1
ATOM 733 O O . LEU A 1 93 ? -10.177 6.470 8.867 1.00 97.25 93 LEU A O 1
ATOM 737 N N . TYR A 1 94 ? -9.472 4.624 9.890 1.00 97.12 94 TYR A N 1
ATOM 738 C CA . TYR A 1 94 ? -10.789 4.253 10.401 1.00 97.12 94 TYR A CA 1
ATOM 739 C C . TYR A 1 94 ? -11.393 5.352 11.285 1.00 97.12 94 TYR A C 1
ATOM 741 O O . TYR A 1 94 ? -12.540 5.753 11.079 1.00 97.12 94 TYR A O 1
ATOM 749 N N . VAL A 1 95 ? -10.614 5.872 12.241 1.00 96.44 95 VAL A N 1
ATOM 750 C CA . VAL A 1 95 ? -11.054 6.964 13.121 1.00 96.44 95 VAL A CA 1
ATOM 751 C C . VAL A 1 95 ? -11.362 8.223 12.312 1.00 96.44 95 VAL A C 1
ATOM 753 O O . VAL A 1 95 ? -12.356 8.891 12.593 1.00 96.44 95 VAL A O 1
ATOM 756 N N . TYR A 1 96 ? -10.546 8.526 11.301 1.00 94.94 96 TYR A N 1
ATOM 757 C CA . TYR A 1 96 ? -10.782 9.636 10.384 1.00 94.94 96 TYR A CA 1
ATOM 758 C C . TYR A 1 96 ? -12.118 9.489 9.635 1.00 94.94 96 TYR A C 1
ATOM 760 O O . TYR A 1 96 ? -12.942 10.402 9.648 1.00 94.94 96 TYR A O 1
ATOM 768 N N . LEU A 1 97 ? -12.367 8.320 9.038 1.00 93.75 97 LEU A N 1
ATOM 769 C CA . LEU A 1 97 ? -13.571 8.054 8.244 1.00 93.75 97 LEU A CA 1
ATOM 770 C C . LEU A 1 97 ? -14.859 8.067 9.079 1.00 93.75 97 LEU A C 1
ATOM 772 O O . LEU A 1 97 ? -15.925 8.379 8.554 1.00 93.75 97 LEU A O 1
ATOM 776 N N . LYS A 1 98 ? -14.778 7.784 10.387 1.00 93.00 98 LYS A N 1
ATOM 777 C CA . LYS A 1 98 ? -15.936 7.845 11.294 1.00 93.00 98 LYS A CA 1
ATOM 778 C C . LYS A 1 98 ? -16.514 9.260 11.418 1.00 93.00 98 LYS A C 1
ATOM 780 O O . LYS A 1 98 ? -17.709 9.407 11.662 1.00 93.00 98 LYS A O 1
ATOM 785 N N . ASN A 1 99 ? -15.680 10.294 11.301 1.00 88.38 99 ASN A N 1
ATOM 786 C CA . ASN A 1 99 ? -16.134 11.680 11.293 1.00 88.38 99 ASN A CA 1
ATOM 787 C C . ASN A 1 99 ? -15.172 12.567 10.497 1.00 88.38 99 ASN A C 1
ATOM 789 O O . ASN A 1 99 ? -14.292 13.220 11.049 1.00 88.38 99 ASN A O 1
ATOM 793 N N . GLN A 1 100 ? -15.411 12.647 9.195 1.00 84.94 100 GLN A N 1
ATOM 794 C CA . GLN A 1 100 ? -14.648 13.454 8.252 1.00 84.94 100 GLN A CA 1
ATOM 795 C C . GLN A 1 100 ? -14.841 14.966 8.441 1.00 84.94 100 GLN A C 1
ATOM 797 O O . GLN A 1 100 ? -14.071 15.760 7.898 1.00 84.94 100 GLN A O 1
ATOM 802 N N . THR A 1 101 ? -15.890 15.403 9.152 1.00 82.00 101 THR A N 1
ATOM 803 C CA . THR A 1 101 ? -16.204 16.835 9.319 1.00 82.00 101 THR A CA 1
ATOM 804 C C . THR A 1 101 ? -15.371 17.490 10.413 1.00 82.00 101 THR A C 1
ATOM 806 O O . THR A 1 101 ? -14.933 18.625 10.232 1.00 82.00 101 THR A O 1
ATOM 809 N N . ARG A 1 102 ? -15.099 16.766 11.505 1.00 86.50 102 ARG A N 1
ATOM 810 C CA . ARG A 1 102 ? -14.310 17.248 12.644 1.00 86.50 102 ARG A CA 1
ATOM 811 C C . ARG A 1 102 ? -12.899 16.678 12.601 1.00 86.50 102 ARG A C 1
ATOM 813 O O . ARG A 1 102 ? -12.699 15.508 12.298 1.00 86.50 102 ARG A O 1
ATOM 820 N N . PHE A 1 103 ? -11.916 17.502 12.946 1.00 89.56 103 PHE A N 1
ATOM 821 C CA . PHE A 1 103 ? -10.548 17.025 13.100 1.00 89.56 103 PHE A CA 1
ATOM 822 C C . PHE A 1 103 ? -10.445 16.053 14.286 1.00 89.56 103 PHE A C 1
ATOM 824 O O . PHE A 1 103 ? -11.036 16.292 15.339 1.00 89.56 103 PHE A O 1
ATOM 831 N N . SER A 1 104 ? -9.689 14.964 14.121 1.00 93.81 104 SER A N 1
ATOM 832 C CA . SER A 1 104 ? -9.501 13.948 15.159 1.00 93.81 104 SER A CA 1
ATOM 833 C C . SER A 1 104 ? -8.048 13.892 15.617 1.00 93.81 104 SER A C 1
ATOM 835 O O . SER A 1 104 ? -7.173 13.400 14.901 1.00 93.81 104 SER A O 1
ATOM 837 N N . TYR A 1 105 ? -7.803 14.330 16.854 1.00 95.75 105 TYR A N 1
ATOM 838 C CA . TYR A 1 105 ? -6.497 14.196 17.508 1.00 95.75 105 TYR A CA 1
ATOM 839 C C . TYR A 1 105 ? -6.093 12.733 17.706 1.00 95.75 105 TYR A C 1
ATOM 841 O O . TYR A 1 105 ? -4.913 12.410 17.641 1.00 95.75 105 TYR A O 1
ATOM 849 N N . VAL A 1 106 ? -7.066 11.831 17.873 1.00 97.38 106 VAL A N 1
ATOM 850 C CA . VAL A 1 106 ? -6.808 10.387 17.965 1.00 97.38 106 VAL A CA 1
ATOM 851 C C . VAL A 1 106 ? -6.276 9.851 16.636 1.00 97.38 106 VAL A C 1
ATOM 853 O O . VAL A 1 106 ? -5.304 9.102 16.629 1.00 97.38 106 VAL A O 1
ATOM 856 N N . ALA A 1 107 ? -6.853 10.269 15.503 1.00 97.38 107 ALA A N 1
ATOM 857 C CA . ALA A 1 107 ? -6.340 9.884 14.187 1.00 97.38 107 ALA A CA 1
ATOM 858 C C . ALA A 1 107 ? -4.922 10.428 13.952 1.00 97.38 107 ALA A C 1
ATOM 860 O O . ALA A 1 107 ? -4.070 9.711 13.430 1.00 97.38 107 ALA A O 1
ATOM 861 N N . LEU A 1 108 ? -4.652 11.667 14.380 1.00 97.62 108 LEU A N 1
ATOM 862 C CA . LEU A 1 108 ? -3.317 12.262 14.301 1.00 97.62 108 LEU A CA 1
ATOM 863 C C . LEU A 1 108 ? -2.297 11.495 15.155 1.00 97.62 108 LEU A C 1
ATOM 865 O O . LEU A 1 108 ? -1.216 11.177 14.670 1.00 97.62 108 LEU A O 1
ATOM 869 N N . LEU A 1 109 ? -2.648 11.153 16.399 1.00 98.38 109 LEU A N 1
ATOM 870 C CA . LEU A 1 109 ? -1.793 10.374 17.296 1.00 98.38 109 LEU A CA 1
ATOM 871 C C . LEU A 1 109 ? -1.480 8.991 16.711 1.00 98.38 109 LEU A C 1
ATOM 873 O O . LEU A 1 109 ? -0.323 8.581 16.680 1.00 98.38 109 LEU A O 1
ATOM 877 N N . LEU A 1 110 ? -2.494 8.291 16.200 1.00 98.56 110 LEU A N 1
ATOM 878 C CA . LEU A 1 110 ? -2.312 6.997 15.538 1.00 98.56 110 LEU A CA 1
ATOM 879 C C . LEU A 1 110 ? -1.415 7.124 14.299 1.00 98.56 110 LEU A C 1
ATOM 881 O O . LEU A 1 110 ? -0.555 6.278 14.081 1.00 98.56 110 LEU A O 1
ATOM 885 N N . PHE A 1 111 ? -1.542 8.203 13.523 1.00 98.50 111 PHE A N 1
ATOM 886 C CA . PHE A 1 111 ? -0.631 8.471 12.411 1.00 98.50 111 PHE A CA 1
ATOM 887 C C . PHE A 1 111 ? 0.816 8.692 12.878 1.00 98.50 111 PHE A C 1
ATOM 889 O O . PHE A 1 111 ? 1.732 8.117 12.294 1.00 98.50 111 PHE A O 1
ATOM 896 N N . VAL A 1 112 ? 1.038 9.453 13.955 1.00 98.12 112 VAL A N 1
ATOM 897 C CA . VAL A 1 112 ? 2.378 9.620 14.549 1.00 98.12 112 VAL A CA 1
ATOM 898 C C . VAL A 1 112 ? 2.959 8.264 14.949 1.00 98.12 112 VAL A C 1
ATOM 900 O O . VAL A 1 112 ? 4.093 7.958 14.586 1.00 98.12 112 VAL A O 1
ATOM 903 N N . LEU A 1 113 ? 2.179 7.414 15.623 1.00 98.44 113 LEU A N 1
ATOM 904 C CA . LEU A 1 113 ? 2.610 6.060 15.988 1.00 98.44 113 LEU A CA 1
ATOM 905 C C . LEU A 1 113 ? 2.932 5.200 14.760 1.00 98.44 113 LEU A C 1
ATOM 907 O O . LEU A 1 113 ? 3.907 4.447 14.782 1.00 98.44 113 LEU A O 1
ATOM 911 N N . ALA A 1 114 ? 2.172 5.339 13.670 1.00 98.38 114 ALA A N 1
ATOM 912 C CA . ALA A 1 114 ? 2.451 4.641 12.420 1.00 98.38 114 ALA A CA 1
ATOM 913 C C . ALA A 1 114 ? 3.805 5.052 11.830 1.00 98.38 114 ALA A C 1
ATOM 915 O O . ALA A 1 114 ? 4.621 4.195 11.488 1.00 98.38 114 ALA A O 1
ATOM 916 N N . VAL A 1 115 ? 4.070 6.358 11.759 1.00 97.62 115 VAL A N 1
ATOM 917 C CA . VAL A 1 115 ? 5.309 6.901 11.190 1.00 97.62 115 VAL A CA 1
ATOM 918 C C . VAL A 1 115 ? 6.523 6.600 12.073 1.00 97.62 115 VAL A C 1
ATOM 920 O O . VAL A 1 115 ? 7.590 6.272 11.555 1.00 97.62 115 VAL A O 1
ATOM 923 N N . LEU A 1 116 ? 6.353 6.611 13.398 1.00 96.75 116 LEU A N 1
ATOM 924 C CA . LEU A 1 116 ? 7.381 6.189 14.355 1.00 96.75 116 LEU A CA 1
ATOM 925 C C . LEU A 1 116 ? 7.574 4.663 14.417 1.00 96.75 116 LEU A C 1
ATOM 927 O O . LEU A 1 116 ? 8.585 4.199 14.945 1.00 96.75 116 LEU A O 1
ATOM 931 N N . SER A 1 117 ? 6.635 3.874 13.885 1.00 97.38 117 SER A N 1
ATOM 932 C CA . SER A 1 117 ? 6.827 2.434 13.659 1.00 97.38 117 SER A CA 1
ATOM 933 C C . SER A 1 117 ? 7.608 2.194 12.368 1.00 97.38 117 SER A C 1
ATOM 935 O O . SER A 1 117 ? 8.550 1.398 12.355 1.00 97.38 117 SER A O 1
ATOM 937 N N . LYS A 1 118 ? 7.252 2.913 11.293 1.00 95.69 118 LYS A N 1
ATOM 938 C CA . LYS A 1 118 ? 7.965 2.909 10.013 1.00 95.69 118 LYS A CA 1
ATOM 939 C C . LYS A 1 118 ? 7.778 4.239 9.260 1.00 95.69 118 LYS A C 1
ATOM 941 O O . LYS A 1 118 ? 6.646 4.563 8.894 1.00 95.69 118 LYS A O 1
ATOM 946 N N . PRO A 1 119 ? 8.865 4.943 8.884 1.00 94.06 119 PRO A N 1
ATOM 947 C CA . PRO A 1 119 ? 8.783 6.216 8.163 1.00 94.06 119 PRO A CA 1
ATOM 948 C C . PRO A 1 119 ? 7.997 6.164 6.849 1.00 94.06 119 PRO A C 1
ATOM 950 O O . PRO A 1 119 ? 7.427 7.168 6.445 1.00 94.06 119 PRO A O 1
ATOM 953 N N . SER A 1 120 ? 7.893 5.007 6.184 1.00 93.12 120 SER A N 1
ATOM 954 C CA . SER A 1 120 ? 7.102 4.874 4.950 1.00 93.12 120 SER A CA 1
ATOM 955 C C . SER A 1 120 ? 5.591 5.071 5.152 1.00 93.12 120 SER A C 1
ATOM 957 O O . SER A 1 120 ? 4.868 5.204 4.169 1.00 93.12 120 SER A O 1
ATOM 959 N N . ALA A 1 121 ? 5.092 5.113 6.394 1.00 96.88 121 ALA A N 1
ATOM 960 C CA . ALA A 1 121 ? 3.687 5.404 6.690 1.00 96.88 121 ALA A CA 1
ATOM 961 C C . ALA A 1 121 ? 3.266 6.845 6.332 1.00 96.88 121 ALA A C 1
ATOM 963 O O . ALA A 1 121 ? 2.071 7.134 6.293 1.00 96.88 121 ALA A O 1
ATOM 964 N N . VAL A 1 122 ? 4.214 7.727 5.981 1.00 96.88 122 VAL A N 1
ATOM 965 C CA . VAL A 1 122 ? 3.962 9.091 5.467 1.00 96.88 122 VAL A CA 1
ATOM 966 C C . VAL A 1 122 ? 3.072 9.153 4.217 1.00 96.88 122 VAL A C 1
ATOM 968 O O . VAL A 1 122 ? 2.670 10.234 3.805 1.00 96.88 122 VAL A O 1
ATOM 971 N N . VAL A 1 123 ? 2.738 8.013 3.609 1.00 95.94 123 VAL A N 1
ATOM 972 C CA . VAL A 1 123 ? 1.771 7.919 2.505 1.00 95.94 123 VAL A CA 1
ATOM 973 C C . VAL A 1 123 ? 0.323 8.136 2.976 1.00 95.94 123 VAL A C 1
ATOM 975 O O . VAL A 1 123 ? -0.519 8.554 2.183 1.00 95.94 123 VAL A O 1
ATOM 978 N N . LEU A 1 124 ? 0.001 7.904 4.257 1.00 96.88 124 LEU A N 1
ATOM 979 C CA . LEU A 1 124 ? -1.377 7.989 4.765 1.00 96.88 124 LEU A CA 1
ATOM 980 C C . LEU A 1 124 ? -2.096 9.323 4.462 1.00 96.88 124 LEU A C 1
ATOM 982 O O . LEU A 1 124 ? -3.256 9.277 4.050 1.00 96.88 124 LEU A O 1
ATOM 986 N N . PRO A 1 125 ? -1.475 10.509 4.606 1.00 95.94 125 PRO A N 1
ATOM 987 C CA . PRO A 1 125 ? -2.165 11.773 4.356 1.00 95.94 125 PRO A CA 1
ATOM 988 C C . PRO A 1 125 ? -2.554 11.938 2.888 1.00 95.94 125 PRO A C 1
ATOM 990 O O . PRO A 1 125 ? -3.597 12.518 2.605 1.00 95.94 125 PRO A O 1
ATOM 993 N N . LEU A 1 126 ? -1.783 11.361 1.958 1.00 96.12 126 LEU A N 1
ATOM 994 C CA . LEU A 1 126 ? -2.148 11.308 0.542 1.00 96.12 126 LEU A CA 1
ATOM 995 C C . LEU A 1 126 ? -3.375 10.411 0.311 1.00 96.12 126 LEU A C 1
ATOM 997 O O . LEU A 1 126 ? -4.244 10.757 -0.490 1.00 96.12 126 LEU A O 1
ATOM 1001 N N . ILE A 1 127 ? -3.484 9.291 1.032 1.00 95.69 127 ILE A N 1
ATOM 1002 C CA . ILE A 1 127 ? -4.666 8.413 0.987 1.00 95.69 127 ILE A CA 1
ATOM 1003 C C . ILE A 1 127 ? -5.900 9.164 1.504 1.00 95.69 127 ILE A C 1
ATOM 1005 O O . ILE A 1 127 ? -6.923 9.192 0.821 1.00 95.69 127 ILE A O 1
ATOM 1009 N N . ILE A 1 128 ? -5.794 9.824 2.663 1.00 94.62 128 ILE A N 1
ATOM 1010 C CA . ILE A 1 128 ? -6.871 10.652 3.232 1.00 94.62 128 ILE A CA 1
ATOM 1011 C C . ILE A 1 128 ? -7.274 11.755 2.249 1.00 94.62 128 ILE A C 1
ATOM 1013 O O . ILE A 1 128 ? -8.457 11.919 1.957 1.00 94.62 128 ILE A O 1
ATOM 1017 N N . PHE A 1 129 ? -6.293 12.466 1.688 1.00 95.00 129 PHE A N 1
ATOM 1018 C CA . PHE A 1 129 ? -6.530 13.520 0.707 1.00 95.00 129 PHE A CA 1
ATOM 1019 C C . PHE A 1 129 ? -7.281 12.986 -0.520 1.00 95.00 129 PHE A C 1
ATOM 1021 O O . PHE A 1 129 ? -8.244 13.599 -0.979 1.00 95.00 129 PHE A O 1
ATOM 1028 N N . THR A 1 130 ? -6.890 11.816 -1.024 1.00 95.44 130 THR A N 1
ATOM 1029 C CA . THR A 1 130 ? -7.535 11.172 -2.176 1.00 95.44 130 THR A CA 1
ATOM 1030 C C . THR A 1 130 ? -8.985 10.795 -1.864 1.00 95.44 130 THR A C 1
ATOM 1032 O O . THR A 1 130 ? -9.879 11.111 -2.647 1.00 95.44 130 THR A O 1
ATOM 1035 N N . ILE A 1 131 ? -9.246 10.177 -0.708 1.00 94.38 131 ILE A N 1
ATOM 1036 C CA . ILE A 1 131 ? -10.606 9.797 -0.292 1.00 94.38 131 ILE A CA 1
ATOM 1037 C C . ILE A 1 131 ? -11.484 11.042 -0.108 1.00 94.38 131 ILE A C 1
ATOM 1039 O O . ILE A 1 131 ? -12.608 11.082 -0.600 1.00 94.38 131 ILE A O 1
ATOM 1043 N N . ASN A 1 132 ? -10.974 12.092 0.532 1.00 94.69 132 ASN A N 1
ATOM 1044 C CA . ASN A 1 132 ? -11.719 13.338 0.714 1.00 94.69 132 ASN A CA 1
ATOM 1045 C C . ASN A 1 132 ? -12.149 13.970 -0.599 1.00 94.69 132 ASN A C 1
ATOM 1047 O O . ASN A 1 132 ? -13.285 14.422 -0.715 1.00 94.69 132 ASN A O 1
ATOM 1051 N N . TYR A 1 133 ? -11.245 13.997 -1.576 1.00 95.25 133 TYR A N 1
ATOM 1052 C CA . TYR A 1 133 ? -11.516 14.608 -2.866 1.00 95.25 133 TYR A CA 1
ATOM 1053 C C . TYR A 1 133 ? -12.482 13.761 -3.703 1.00 95.25 133 TYR A C 1
ATOM 1055 O O . TYR A 1 133 ? -13.501 14.267 -4.163 1.00 95.25 133 TYR A O 1
ATOM 1063 N N . PHE A 1 134 ? -12.197 12.467 -3.878 1.00 94.75 134 PHE A N 1
ATOM 1064 C CA . PHE A 1 134 ? -12.960 11.618 -4.799 1.00 94.75 134 PHE A CA 1
ATOM 1065 C C . PHE A 1 134 ? -14.225 11.006 -4.197 1.00 94.75 134 PHE A C 1
ATOM 1067 O O . PHE A 1 134 ? -15.181 10.776 -4.932 1.00 94.75 134 PHE A O 1
ATOM 1074 N N . TYR A 1 135 ? -14.233 10.709 -2.897 1.00 92.38 135 TYR A N 1
ATOM 1075 C CA . TYR A 1 135 ? -15.357 10.035 -2.243 1.00 92.38 135 TYR A CA 1
ATOM 1076 C C . TYR A 1 135 ? -16.258 11.014 -1.487 1.00 92.38 135 TYR A C 1
ATOM 1078 O O . TYR A 1 135 ? -17.472 10.980 -1.654 1.00 92.38 135 TYR A O 1
ATOM 1086 N N . TYR A 1 136 ? -15.678 11.912 -0.683 1.00 91.38 136 TYR A N 1
ATOM 1087 C CA . TYR A 1 136 ? -16.456 12.885 0.099 1.00 91.38 136 TYR A CA 1
ATOM 1088 C C . TYR A 1 136 ? -16.683 14.231 -0.606 1.00 91.38 136 TYR A C 1
ATOM 1090 O O . TYR A 1 136 ? -17.417 15.064 -0.078 1.00 91.38 136 TYR A O 1
ATOM 1098 N N . GLY A 1 137 ? -16.077 14.458 -1.775 1.00 92.94 137 GLY A N 1
ATOM 1099 C CA . GLY A 1 137 ? -16.293 15.662 -2.584 1.00 92.94 137 GLY A CA 1
ATOM 1100 C C . GLY A 1 137 ? -15.779 16.959 -1.954 1.00 92.94 137 GLY A C 1
ATOM 1101 O O . GLY A 1 137 ? -16.314 18.030 -2.235 1.00 92.94 137 GLY A O 1
ATOM 1102 N N . PHE A 1 138 ? -14.775 16.895 -1.077 1.00 94.00 138 PHE A N 1
ATOM 1103 C CA . PHE A 1 138 ? -14.210 18.097 -0.461 1.00 94.00 138 PHE A CA 1
ATOM 1104 C C . PHE A 1 138 ? -13.491 18.955 -1.505 1.00 94.00 138 PHE A C 1
ATOM 1106 O O . PHE A 1 138 ? -12.763 18.438 -2.357 1.00 94.00 138 PHE A O 1
ATOM 1113 N N . SER A 1 139 ? -13.631 20.280 -1.390 1.00 95.50 139 SER A N 1
ATOM 1114 C CA . SER A 1 139 ? -12.839 21.211 -2.193 1.00 95.50 139 SER A CA 1
ATOM 1115 C C . SER A 1 139 ? -11.342 21.037 -1.898 1.00 95.50 139 SER A C 1
ATOM 1117 O O . SER A 1 139 ? -10.955 20.613 -0.805 1.00 95.50 139 SER A O 1
ATOM 1119 N N . LEU A 1 140 ? -10.470 21.398 -2.849 1.00 95.19 140 LEU A N 1
ATOM 1120 C CA . LEU A 1 140 ? -9.015 21.320 -2.641 1.00 95.19 140 LEU A CA 1
ATOM 1121 C C . LEU A 1 140 ? -8.566 22.116 -1.406 1.00 95.19 140 LEU A C 1
ATOM 1123 O O . LEU A 1 140 ? -7.686 21.666 -0.674 1.00 95.19 140 LEU A O 1
ATOM 1127 N N . LYS A 1 141 ? -9.206 23.263 -1.147 1.00 95.50 141 LYS A N 1
ATOM 1128 C CA . LYS A 1 141 ? -8.927 24.114 0.012 1.00 95.50 141 LYS A CA 1
ATOM 1129 C C . LYS A 1 141 ? -9.284 23.410 1.323 1.00 95.50 141 LYS A C 1
ATOM 1131 O O . LYS A 1 141 ? -8.432 23.308 2.202 1.00 95.50 141 LYS A O 1
ATOM 1136 N N . ASP A 1 142 ? -10.504 22.887 1.442 1.00 92.25 142 ASP A N 1
ATOM 1137 C CA . ASP A 1 142 ? -10.965 22.221 2.671 1.00 92.25 142 ASP A CA 1
ATOM 1138 C C . ASP A 1 142 ? -10.173 20.945 2.950 1.00 92.25 142 ASP A C 1
ATOM 1140 O O . ASP A 1 142 ? -9.846 20.628 4.096 1.00 92.25 142 ASP A O 1
ATOM 1144 N N . ASN A 1 143 ? -9.828 20.224 1.885 1.00 94.31 143 ASN A N 1
ATOM 1145 C CA . ASN A 1 143 ? -9.019 19.024 1.967 1.00 94.31 143 ASN A CA 1
ATOM 1146 C C . ASN A 1 143 ? -7.597 19.335 2.457 1.00 94.31 143 ASN A C 1
ATOM 1148 O O . ASN A 1 143 ? -7.099 18.664 3.360 1.00 94.31 143 ASN A O 1
ATOM 1152 N N . PHE A 1 144 ? -6.973 20.395 1.931 1.00 94.88 144 PHE A N 1
ATOM 1153 C CA . PHE A 1 144 ? -5.653 20.835 2.379 1.00 94.88 144 PHE A CA 1
ATOM 1154 C C . PHE A 1 144 ? -5.665 21.263 3.848 1.00 94.88 144 PHE A C 1
ATOM 1156 O O . PHE A 1 144 ? -4.822 20.810 4.614 1.00 94.88 144 PHE A O 1
ATOM 1163 N N . ILE A 1 145 ? -6.655 22.059 4.268 1.00 92.88 145 ILE A N 1
ATOM 1164 C CA . ILE A 1 145 ? -6.795 22.500 5.666 1.00 92.88 145 ILE A CA 1
ATOM 1165 C C . ILE A 1 145 ? -6.914 21.296 6.609 1.00 92.88 145 ILE A C 1
ATOM 1167 O O . ILE A 1 145 ? -6.247 21.250 7.642 1.00 92.88 145 ILE A O 1
ATOM 1171 N N . LYS A 1 146 ? -7.717 20.288 6.249 1.00 90.75 146 LYS A N 1
ATOM 1172 C CA . LYS A 1 146 ? -7.882 19.077 7.070 1.00 90.75 146 LYS A CA 1
ATOM 1173 C C . LYS A 1 146 ? -6.651 18.176 7.079 1.00 90.75 146 LYS A C 1
ATOM 1175 O O . LYS A 1 146 ? -6.357 17.565 8.105 1.00 90.75 146 LYS A O 1
ATOM 1180 N N . ALA A 1 147 ? -5.943 18.077 5.957 1.00 92.62 147 ALA A N 1
ATOM 1181 C CA . ALA A 1 147 ? -4.726 17.280 5.849 1.00 92.62 147 ALA A CA 1
ATOM 1182 C C . ALA A 1 147 ? -3.506 17.977 6.475 1.00 92.62 147 ALA A C 1
ATOM 1184 O O . ALA A 1 147 ? -2.537 17.298 6.811 1.00 92.62 147 ALA A O 1
ATOM 1185 N N . LEU A 1 148 ? -3.550 19.300 6.667 1.00 94.62 148 LEU A N 1
ATOM 1186 C CA . LEU A 1 148 ? -2.407 20.119 7.071 1.00 94.62 148 LEU A CA 1
ATOM 1187 C C . LEU A 1 148 ? -1.659 19.581 8.306 1.00 94.62 148 LEU A C 1
ATOM 1189 O O . LEU A 1 148 ? -0.441 19.433 8.210 1.00 94.62 148 LEU A O 1
ATOM 1193 N N . PRO A 1 149 ? -2.312 19.192 9.422 1.00 95.50 149 PRO A N 1
ATOM 1194 C CA . PRO A 1 149 ? -1.587 18.661 10.580 1.00 95.50 149 PRO A CA 1
ATOM 1195 C C . PRO A 1 149 ? -0.819 17.368 10.268 1.00 95.50 149 PRO A C 1
ATOM 1197 O O . PRO A 1 149 ? 0.310 17.181 10.718 1.00 95.50 149 PRO A O 1
ATOM 1200 N N . PHE A 1 150 ? -1.397 16.494 9.442 1.00 96.56 150 PHE A N 1
ATOM 1201 C CA . PHE A 1 150 ? -0.743 15.267 8.993 1.00 96.56 150 PHE A CA 1
ATOM 1202 C C . PHE A 1 150 ? 0.411 15.555 8.017 1.00 96.56 150 PHE A C 1
ATOM 1204 O O . PHE A 1 150 ? 1.450 14.891 8.057 1.00 96.56 150 PHE A O 1
ATOM 1211 N N . LEU A 1 151 ? 0.246 16.558 7.149 1.00 96.56 151 LEU A N 1
ATOM 1212 C CA . LEU A 1 151 ? 1.265 16.993 6.191 1.00 96.56 151 LEU A CA 1
ATOM 1213 C C . LEU A 1 151 ? 2.467 17.640 6.883 1.00 96.56 151 LEU A C 1
ATOM 1215 O O . LEU A 1 151 ? 3.592 17.393 6.464 1.00 96.56 151 LEU A O 1
ATOM 1219 N N . ILE A 1 152 ? 2.259 18.401 7.961 1.00 97.44 152 ILE A N 1
ATOM 1220 C CA . ILE A 1 152 ? 3.351 18.981 8.760 1.00 97.44 152 ILE A CA 1
ATOM 1221 C C . ILE A 1 152 ? 4.224 17.870 9.354 1.00 97.44 152 ILE A C 1
ATOM 1223 O O . ILE A 1 152 ? 5.444 17.895 9.202 1.00 97.44 152 ILE A O 1
ATOM 1227 N N . ILE A 1 153 ? 3.607 16.854 9.967 1.00 96.88 153 ILE A N 1
ATOM 1228 C CA . ILE A 1 153 ? 4.327 15.691 10.510 1.00 96.88 153 ILE A CA 1
ATOM 1229 C C . ILE A 1 153 ? 5.046 14.930 9.390 1.00 96.88 153 ILE A C 1
ATOM 1231 O O . ILE A 1 153 ? 6.199 14.536 9.545 1.00 96.88 153 ILE A O 1
ATOM 1235 N N . THR A 1 154 ? 4.388 14.756 8.242 1.00 96.38 154 THR A N 1
ATOM 1236 C CA . THR A 1 154 ? 4.987 14.117 7.062 1.00 96.38 154 THR A CA 1
ATOM 1237 C C . THR A 1 154 ? 6.229 14.859 6.598 1.00 96.38 154 THR A C 1
ATOM 1239 O O . THR A 1 154 ? 7.278 14.242 6.432 1.00 96.38 154 THR A O 1
ATOM 1242 N N . LEU A 1 155 ? 6.133 16.178 6.428 1.00 96.75 155 LEU A N 1
ATOM 1243 C CA . LEU A 1 155 ? 7.245 17.014 6.000 1.00 96.75 155 LEU A CA 1
ATOM 1244 C C . LEU A 1 155 ? 8.400 16.934 6.999 1.00 96.75 155 LEU A C 1
ATOM 1246 O O . LEU A 1 155 ? 9.535 16.718 6.590 1.00 96.75 155 LEU A O 1
ATOM 1250 N N . PHE A 1 156 ? 8.110 17.029 8.298 1.00 95.44 156 PHE A N 1
ATOM 1251 C CA . PHE A 1 156 ? 9.116 16.894 9.348 1.00 95.44 156 PHE A CA 1
ATOM 1252 C C . PHE A 1 156 ? 9.863 15.554 9.265 1.00 95.44 156 PHE A C 1
ATOM 1254 O O . PHE A 1 156 ? 11.094 15.521 9.287 1.00 95.44 156 PHE A O 1
ATOM 1261 N N . ILE A 1 157 ? 9.141 14.442 9.108 1.00 94.31 157 ILE A N 1
ATOM 1262 C CA . ILE A 1 157 ? 9.746 13.107 9.013 1.00 94.31 157 ILE A CA 1
ATOM 1263 C C . ILE A 1 157 ? 10.530 12.930 7.709 1.00 94.31 157 ILE A C 1
ATOM 1265 O O . ILE A 1 157 ? 11.617 12.356 7.726 1.00 94.31 157 ILE A O 1
ATOM 1269 N N . VAL A 1 158 ? 10.023 13.437 6.583 1.00 92.81 158 VAL A N 1
ATOM 1270 C CA . VAL A 1 158 ? 10.724 13.380 5.291 1.00 92.81 158 VAL A CA 1
ATOM 1271 C C . VAL A 1 158 ? 12.020 14.186 5.346 1.00 92.81 158 VAL A C 1
ATOM 1273 O O . VAL A 1 158 ? 13.063 13.666 4.961 1.00 92.81 158 VAL A O 1
ATOM 1276 N N . VAL A 1 159 ? 11.979 15.414 5.873 1.00 93.69 159 VAL A N 1
ATOM 1277 C CA . VAL A 1 159 ? 13.156 16.287 6.003 1.00 93.69 159 VAL A CA 1
ATOM 1278 C C . VAL A 1 159 ? 14.189 15.668 6.938 1.00 93.69 159 VAL A C 1
ATOM 1280 O O . VAL A 1 159 ? 15.344 15.532 6.554 1.00 93.69 159 VAL A O 1
ATOM 1283 N N . THR A 1 160 ? 13.795 15.233 8.136 1.00 91.00 160 THR A N 1
ATOM 1284 C CA . THR A 1 160 ? 14.732 14.598 9.081 1.00 91.00 160 THR A CA 1
ATOM 1285 C C . THR A 1 160 ? 15.346 13.324 8.505 1.00 91.00 160 THR A C 1
ATOM 1287 O O . THR A 1 160 ? 16.555 13.127 8.596 1.00 91.00 160 THR A O 1
ATOM 1290 N N . THR A 1 161 ? 14.543 12.485 7.848 1.00 88.00 161 THR A N 1
ATOM 1291 C CA . THR A 1 161 ? 15.029 11.268 7.187 1.00 88.00 161 THR A CA 1
ATOM 1292 C C . THR A 1 161 ? 16.010 11.596 6.061 1.00 88.00 161 THR A C 1
ATOM 1294 O O . THR A 1 161 ? 17.039 10.933 5.952 1.00 88.00 161 THR A O 1
ATOM 1297 N N . TYR A 1 162 ? 15.721 12.626 5.261 1.00 86.94 162 TYR A N 1
ATOM 1298 C CA . TYR A 1 162 ? 16.606 13.106 4.203 1.00 86.94 162 TYR A CA 1
ATOM 1299 C C . TYR A 1 162 ? 17.936 13.612 4.765 1.00 86.94 162 TYR A C 1
ATOM 1301 O O . TYR A 1 162 ? 18.976 13.154 4.312 1.00 86.94 162 TYR A O 1
ATOM 1309 N N . LEU A 1 163 ? 17.905 14.477 5.785 1.00 89.06 163 LEU A N 1
ATOM 1310 C CA . LEU A 1 163 ? 19.105 15.035 6.418 1.00 89.06 163 LEU A CA 1
ATOM 1311 C C . LEU A 1 163 ? 19.984 13.953 7.054 1.00 89.06 163 LEU A C 1
ATOM 1313 O O . LEU A 1 163 ? 21.205 14.005 6.962 1.00 89.06 163 LEU A O 1
ATOM 1317 N N . ILE A 1 164 ? 19.371 12.950 7.691 1.00 85.25 164 ILE A N 1
ATOM 1318 C CA . ILE A 1 164 ? 20.118 11.826 8.260 1.00 85.25 164 ILE A CA 1
ATOM 1319 C C . ILE A 1 164 ? 20.765 11.012 7.139 1.00 85.25 164 ILE A C 1
ATOM 1321 O O . ILE A 1 164 ? 21.947 10.714 7.232 1.00 85.25 164 ILE A O 1
ATOM 1325 N N . GLN A 1 165 ? 20.028 10.665 6.079 1.00 80.50 165 GLN A N 1
ATOM 1326 C CA . GLN A 1 165 ? 20.561 9.846 4.983 1.00 80.50 165 GLN A CA 1
ATOM 1327 C C . GLN A 1 165 ? 21.609 10.581 4.142 1.00 80.50 165 GLN A C 1
ATOM 1329 O O . GLN A 1 165 ? 22.587 9.965 3.728 1.00 80.50 165 GLN A O 1
ATOM 1334 N N . SER A 1 166 ? 21.453 11.891 3.928 1.00 77.81 166 SER A N 1
ATOM 1335 C CA . SER A 1 166 ? 22.419 12.695 3.176 1.00 77.81 166 SER A CA 1
ATOM 1336 C C . SER A 1 166 ? 23.785 12.763 3.853 1.00 77.81 166 SER A C 1
ATOM 1338 O O . SER A 1 166 ? 24.776 12.948 3.165 1.00 77.81 166 SER A O 1
ATOM 1340 N N . ASN A 1 167 ? 23.854 12.578 5.174 1.00 70.50 167 ASN A N 1
ATOM 1341 C CA . ASN A 1 167 ? 25.111 12.617 5.922 1.00 70.50 167 ASN A CA 1
ATOM 1342 C C . ASN A 1 167 ? 25.910 11.300 5.856 1.00 70.50 167 ASN A C 1
ATOM 1344 O O . ASN A 1 167 ? 27.071 11.284 6.247 1.00 70.50 167 ASN A O 1
ATOM 1348 N N . TYR A 1 168 ? 25.318 10.204 5.364 1.00 67.50 168 TYR A N 1
ATOM 1349 C CA . TYR A 1 168 ? 25.995 8.908 5.160 1.00 67.50 168 TYR A CA 1
ATOM 1350 C C . TYR A 1 168 ? 26.371 8.667 3.679 1.00 67.50 168 TYR A C 1
ATOM 1352 O O . TYR A 1 168 ? 26.641 7.536 3.274 1.00 67.50 168 TYR A O 1
ATOM 1360 N N . SER A 1 169 ? 26.376 9.724 2.856 1.00 59.12 169 SER A N 1
ATOM 1361 C CA . SER A 1 169 ? 26.412 9.675 1.386 1.00 59.12 169 SER A CA 1
ATOM 1362 C C . SER A 1 169 ? 27.664 9.067 0.746 1.00 59.12 169 SER A C 1
ATOM 1364 O O . SER A 1 169 ? 27.603 8.695 -0.427 1.00 59.12 169 SER A O 1
ATOM 1366 N N . ASP A 1 170 ? 28.772 8.929 1.477 1.00 56.41 170 ASP A N 1
ATOM 1367 C CA . ASP A 1 170 ? 30.059 8.537 0.883 1.00 56.41 170 ASP A CA 1
ATOM 1368 C C . ASP A 1 170 ? 30.148 7.038 0.541 1.00 56.41 170 ASP A C 1
ATOM 1370 O O . ASP A 1 170 ? 30.873 6.662 -0.376 1.00 56.41 170 ASP A O 1
ATOM 1374 N N . PHE A 1 171 ? 29.349 6.177 1.187 1.00 54.75 171 PHE A N 1
ATOM 1375 C CA . PHE A 1 171 ? 29.262 4.743 0.851 1.00 54.75 171 PHE A CA 1
ATOM 1376 C C . PHE A 1 171 ? 28.106 4.397 -0.113 1.00 54.75 171 PHE A C 1
ATOM 1378 O O . PHE A 1 171 ? 28.129 3.349 -0.758 1.00 54.75 171 PHE A O 1
ATOM 1385 N N . GLU A 1 172 ? 27.093 5.261 -0.262 1.00 54.84 172 GLU A N 1
ATOM 1386 C CA . GLU A 1 172 ? 25.868 4.951 -1.024 1.00 54.84 172 GLU A CA 1
ATOM 1387 C C . GLU A 1 172 ? 25.880 5.404 -2.495 1.00 54.84 172 GLU A C 1
ATOM 1389 O O . GLU A 1 172 ? 25.087 4.904 -3.304 1.00 54.84 172 GLU A O 1
ATOM 1394 N N . GLN A 1 173 ? 26.788 6.298 -2.907 1.00 56.34 173 GLN A N 1
ATOM 1395 C CA . GLN A 1 173 ? 26.854 6.752 -4.307 1.00 56.34 173 GLN A CA 1
ATOM 1396 C C . GLN A 1 173 ? 27.037 5.601 -5.314 1.00 56.34 173 GLN A C 1
ATOM 1398 O O . GLN A 1 173 ? 26.583 5.699 -6.454 1.00 56.34 173 GLN A O 1
ATOM 1403 N N . GLN A 1 174 ? 27.627 4.474 -4.906 1.00 56.66 174 GLN A N 1
ATOM 1404 C CA . GLN A 1 174 ? 27.869 3.345 -5.805 1.00 56.66 174 GLN A CA 1
ATOM 1405 C C . GLN A 1 174 ? 26.593 2.558 -6.176 1.00 56.66 174 GLN A C 1
ATOM 1407 O O . GLN A 1 174 ? 26.556 1.937 -7.247 1.00 56.66 174 GLN A O 1
ATOM 1412 N N . HIS A 1 175 ? 25.535 2.637 -5.356 1.00 63.91 175 HIS A N 1
ATOM 1413 C CA . HIS A 1 175 ? 24.307 1.835 -5.481 1.00 63.91 175 HIS A CA 1
ATOM 1414 C C . HIS A 1 175 ? 23.031 2.641 -5.771 1.00 63.91 175 HIS A C 1
ATOM 1416 O O . HIS A 1 175 ? 21.976 2.048 -6.014 1.00 63.91 175 HIS A O 1
ATOM 1422 N N . THR A 1 176 ? 23.107 3.973 -5.788 1.00 73.69 176 THR A N 1
ATOM 1423 C CA . THR A 1 176 ? 21.942 4.833 -6.030 1.00 73.69 176 THR A CA 1
ATOM 1424 C C . THR A 1 176 ? 21.659 5.032 -7.522 1.00 73.69 176 THR A C 1
ATOM 1426 O O . THR A 1 176 ? 22.555 5.081 -8.364 1.00 73.69 176 THR A O 1
ATOM 1429 N N . LEU A 1 177 ? 20.372 5.123 -7.865 1.00 81.12 177 LEU A N 1
ATOM 1430 C CA . LEU A 1 177 ? 19.918 5.426 -9.222 1.00 81.12 177 LEU A CA 1
ATOM 1431 C C . LEU A 1 177 ? 20.031 6.920 -9.526 1.00 81.12 177 LEU A C 1
ATOM 1433 O O . LEU A 1 177 ? 19.738 7.763 -8.666 1.00 81.12 177 LEU A O 1
ATOM 1437 N N . ALA A 1 178 ? 20.337 7.236 -10.789 1.00 85.69 178 ALA A N 1
ATOM 1438 C CA . ALA A 1 178 ? 20.228 8.598 -11.295 1.00 85.69 178 ALA A CA 1
ATOM 1439 C C . ALA A 1 178 ? 18.796 9.120 -11.092 1.00 85.69 178 ALA A C 1
ATOM 1441 O O . ALA A 1 178 ? 17.830 8.364 -11.201 1.00 85.69 178 ALA A O 1
ATOM 1442 N N . TYR A 1 179 ? 18.636 10.417 -10.814 1.00 85.88 179 TYR A N 1
ATOM 1443 C CA . TYR A 1 179 ? 17.325 11.000 -10.491 1.00 85.88 179 TYR A CA 1
ATOM 1444 C C . TYR A 1 179 ? 16.248 10.701 -11.545 1.00 85.88 179 TYR A C 1
ATOM 1446 O O . TYR A 1 179 ? 15.122 10.366 -11.186 1.00 85.88 179 TYR A O 1
ATOM 1454 N N . TRP A 1 180 ? 16.608 10.727 -12.832 1.00 86.50 180 TRP A N 1
ATOM 1455 C CA . TRP A 1 180 ? 15.696 10.429 -13.940 1.00 86.50 180 TRP A CA 1
ATOM 1456 C C . TRP A 1 180 ? 15.300 8.942 -14.039 1.00 86.50 180 TRP A C 1
ATOM 1458 O O . TRP A 1 180 ? 14.260 8.636 -14.614 1.00 86.50 180 TRP A O 1
ATOM 1468 N N . GLN A 1 181 ? 16.080 8.018 -13.458 1.00 87.12 181 GLN A N 1
ATOM 1469 C CA . GLN A 1 181 ? 15.776 6.577 -13.419 1.00 87.12 181 GLN A CA 1
ATOM 1470 C C . GLN A 1 181 ? 14.802 6.209 -12.290 1.00 87.12 181 GLN A C 1
ATOM 1472 O O . GLN A 1 181 ? 14.164 5.157 -12.338 1.00 87.12 181 GLN A O 1
ATOM 1477 N N . ARG A 1 182 ? 14.660 7.063 -11.267 1.00 87.38 182 ARG A N 1
ATOM 1478 C CA . ARG A 1 182 ? 13.832 6.780 -10.081 1.00 87.38 182 ARG A CA 1
ATOM 1479 C C . ARG A 1 182 ? 12.346 6.556 -10.403 1.00 87.38 182 ARG A C 1
ATOM 1481 O O . ARG A 1 182 ? 11.794 5.600 -9.861 1.00 87.38 182 ARG A O 1
ATOM 1488 N N . PRO A 1 183 ? 11.697 7.327 -11.303 1.00 87.00 183 PRO A N 1
ATOM 1489 C CA . PRO A 1 183 ? 10.317 7.046 -11.705 1.00 87.00 183 PRO A CA 1
ATOM 1490 C C . PRO A 1 183 ? 10.136 5.651 -12.319 1.00 87.00 183 PRO A C 1
ATOM 1492 O O . PRO A 1 183 ? 9.140 4.987 -12.043 1.00 87.00 183 PRO A O 1
ATOM 1495 N N . PHE A 1 184 ? 11.112 5.175 -13.099 1.00 86.56 184 PHE A N 1
ATOM 1496 C CA . PHE A 1 184 ? 11.082 3.826 -13.671 1.00 86.56 184 PHE A CA 1
ATOM 1497 C C . PHE A 1 184 ? 11.202 2.762 -12.579 1.00 86.56 184 PHE A C 1
ATOM 1499 O O . PHE A 1 184 ? 10.450 1.798 -12.598 1.00 86.56 184 PHE A O 1
ATOM 1506 N N . ALA A 1 185 ? 12.041 2.972 -11.563 1.00 85.44 185 ALA A N 1
ATOM 1507 C CA . ALA A 1 185 ? 12.122 2.057 -10.422 1.00 85.44 185 ALA A CA 1
ATOM 1508 C C . ALA A 1 185 ? 10.809 1.976 -9.619 1.00 85.44 185 ALA A C 1
ATOM 1510 O O . ALA A 1 185 ? 10.428 0.900 -9.152 1.00 85.44 185 ALA A O 1
ATOM 1511 N N . TRP A 1 186 ? 10.079 3.087 -9.481 1.00 85.69 186 TRP A N 1
ATOM 1512 C CA . TRP A 1 186 ? 8.755 3.079 -8.847 1.00 85.69 186 TRP A CA 1
ATOM 1513 C C . TRP A 1 186 ? 7.736 2.282 -9.665 1.00 85.69 186 TRP A C 1
ATOM 1515 O O . TRP A 1 186 ? 6.992 1.475 -9.112 1.00 85.69 186 TRP A O 1
ATOM 1525 N N . LEU A 1 187 ? 7.725 2.476 -10.984 1.00 84.88 187 LEU A N 1
ATOM 1526 C CA . LEU A 1 187 ? 6.872 1.714 -11.894 1.00 84.88 187 LEU A CA 1
ATOM 1527 C C . LEU A 1 187 ? 7.255 0.227 -11.918 1.00 84.88 187 LEU A C 1
ATOM 1529 O O . LEU A 1 187 ? 6.371 -0.623 -11.977 1.00 84.88 187 LEU A O 1
ATOM 1533 N N . ASP A 1 188 ? 8.546 -0.094 -11.812 1.00 85.38 188 ASP A N 1
ATOM 1534 C CA . ASP A 1 188 ? 9.048 -1.472 -11.807 1.00 85.38 188 ASP A CA 1
ATOM 1535 C C . ASP A 1 188 ? 8.592 -2.178 -10.536 1.00 85.38 188 ASP A C 1
ATOM 1537 O O . ASP A 1 188 ? 8.067 -3.284 -10.597 1.00 85.38 188 ASP A O 1
ATOM 1541 N N . SER A 1 189 ? 8.634 -1.471 -9.403 1.00 85.69 189 SER A N 1
ATOM 1542 C CA . SER A 1 189 ? 8.076 -1.951 -8.137 1.00 85.69 189 SER A CA 1
ATOM 1543 C C . SER A 1 189 ? 6.584 -2.284 -8.268 1.00 85.69 189 SER A C 1
ATOM 1545 O O . SER A 1 189 ? 6.138 -3.318 -7.777 1.00 85.69 189 SER A O 1
ATOM 1547 N N . ILE A 1 190 ? 5.797 -1.455 -8.966 1.00 86.69 190 ILE A N 1
ATOM 1548 C CA . ILE A 1 190 ? 4.372 -1.736 -9.213 1.00 86.69 190 ILE A CA 1
ATOM 1549 C C . ILE A 1 190 ? 4.212 -3.010 -10.048 1.00 86.69 190 ILE A C 1
ATOM 1551 O O . ILE A 1 190 ? 3.430 -3.885 -9.677 1.00 86.69 190 ILE A O 1
ATOM 1555 N N . VAL A 1 191 ? 4.958 -3.140 -11.150 1.00 84.94 191 VAL A N 1
ATOM 1556 C CA . VAL A 1 191 ? 4.927 -4.340 -12.003 1.00 84.94 191 VAL A CA 1
ATOM 1557 C C . VAL A 1 191 ? 5.337 -5.579 -11.205 1.00 84.94 191 VAL A C 1
ATOM 1559 O O . VAL A 1 191 ? 4.654 -6.601 -11.270 1.00 84.94 191 VAL A O 1
ATOM 1562 N N . PHE A 1 192 ? 6.392 -5.474 -10.397 1.00 84.62 192 PHE A N 1
ATOM 1563 C CA . PHE A 1 192 ? 6.868 -6.527 -9.512 1.00 84.62 192 PHE A CA 1
ATOM 1564 C C . PHE A 1 192 ? 5.768 -6.975 -8.545 1.00 84.62 192 PHE A C 1
ATOM 1566 O O . PHE A 1 192 ? 5.387 -8.145 -8.573 1.00 84.62 192 PHE A O 1
ATOM 1573 N N . TYR A 1 193 ? 5.180 -6.073 -7.754 1.00 86.88 193 TYR A N 1
ATOM 1574 C CA . TYR A 1 193 ? 4.155 -6.458 -6.778 1.00 86.88 193 TYR A CA 1
ATOM 1575 C C . TYR A 1 193 ? 2.867 -6.967 -7.436 1.00 86.88 193 TYR A C 1
ATOM 1577 O O . TYR A 1 193 ? 2.286 -7.930 -6.940 1.00 86.88 193 TYR A O 1
ATOM 1585 N N . VAL A 1 194 ? 2.449 -6.413 -8.581 1.00 88.81 194 VAL A N 1
ATOM 1586 C CA . VAL A 1 194 ? 1.304 -6.943 -9.348 1.00 88.81 194 VAL A CA 1
ATOM 1587 C C . VAL A 1 194 ? 1.606 -8.346 -9.885 1.00 88.81 194 VAL A C 1
ATOM 1589 O O . VAL A 1 194 ? 0.748 -9.225 -9.830 1.00 88.81 194 VAL A O 1
ATOM 1592 N N . SER A 1 195 ? 2.830 -8.597 -10.355 1.00 87.75 195 SER A N 1
ATOM 1593 C CA . SER A 1 195 ? 3.230 -9.931 -10.812 1.00 87.75 195 SER A CA 1
ATOM 1594 C C . SER A 1 195 ? 3.241 -10.950 -9.667 1.00 87.75 195 SER A C 1
ATOM 1596 O O . SER A 1 195 ? 2.707 -12.044 -9.831 1.00 87.75 195 SER A O 1
ATOM 1598 N N . LYS A 1 196 ? 3.745 -10.575 -8.481 1.00 88.44 196 LYS A N 1
ATOM 1599 C CA . LYS A 1 196 ? 3.764 -11.426 -7.277 1.00 88.44 196 LYS A CA 1
ATOM 1600 C C . LYS A 1 196 ? 2.380 -11.624 -6.667 1.00 88.44 196 LYS A C 1
ATOM 1602 O O . LYS A 1 196 ? 2.136 -12.647 -6.037 1.00 88.44 196 LYS A O 1
ATOM 1607 N N . PHE A 1 197 ? 1.473 -10.672 -6.871 1.00 90.12 197 PHE A N 1
ATOM 1608 C CA . PHE A 1 197 ? 0.066 -10.812 -6.510 1.00 90.12 197 PHE A CA 1
ATOM 1609 C C . PHE A 1 197 ? -0.623 -11.904 -7.341 1.00 90.12 197 PHE A C 1
ATOM 1611 O O . PHE A 1 197 ? -1.448 -12.636 -6.814 1.00 90.12 197 PHE A O 1
ATOM 1618 N N . ILE A 1 198 ? -0.284 -12.036 -8.629 1.00 91.62 198 ILE A N 1
ATOM 1619 C CA . ILE A 1 198 ? -0.868 -13.058 -9.515 1.00 91.62 198 ILE A CA 1
ATOM 1620 C C . ILE A 1 198 ? -0.139 -14.402 -9.379 1.00 91.62 198 ILE A C 1
ATOM 1622 O O . ILE A 1 198 ? -0.770 -15.455 -9.384 1.00 91.62 198 ILE A O 1
ATOM 1626 N N . TYR A 1 199 ? 1.191 -14.370 -9.283 1.00 91.81 199 TYR A N 1
ATOM 1627 C CA . TYR A 1 199 ? 2.049 -15.550 -9.240 1.00 91.81 199 TYR A CA 1
ATOM 1628 C C . TYR A 1 199 ? 3.098 -15.404 -8.122 1.00 91.81 199 TYR A C 1
ATOM 1630 O O . TYR A 1 199 ? 4.211 -14.920 -8.367 1.00 91.81 199 TYR A O 1
ATOM 1638 N N . PRO A 1 200 ? 2.760 -15.792 -6.874 1.00 90.06 200 PRO A N 1
ATOM 1639 C CA . PRO A 1 200 ? 3.621 -15.623 -5.704 1.00 90.06 200 PRO A CA 1
ATOM 1640 C C . PRO A 1 200 ? 4.743 -16.678 -5.648 1.00 90.06 200 PRO A C 1
ATOM 1642 O O . PRO A 1 200 ? 4.821 -17.496 -4.736 1.00 90.06 200 PRO A O 1
ATOM 1645 N N . TYR A 1 201 ? 5.624 -16.669 -6.646 1.00 87.38 201 TYR A N 1
ATOM 1646 C CA . TYR A 1 201 ? 6.776 -17.566 -6.761 1.00 87.38 201 TYR A CA 1
ATOM 1647 C C . TYR A 1 201 ? 8.077 -16.839 -6.407 1.00 87.38 201 TYR A C 1
ATOM 1649 O O . TYR A 1 201 ? 8.232 -15.673 -6.770 1.00 87.38 201 TYR A O 1
ATOM 1657 N N . HIS A 1 202 ? 9.012 -17.508 -5.718 1.00 84.06 202 HIS A N 1
ATOM 1658 C CA . HIS A 1 202 ? 10.240 -16.915 -5.155 1.00 84.06 202 HIS A CA 1
ATOM 1659 C C . HIS A 1 202 ? 9.977 -15.599 -4.401 1.00 84.06 202 HIS A C 1
ATOM 1661 O O . HIS A 1 202 ? 10.275 -14.507 -4.892 1.00 84.06 202 HIS A O 1
ATOM 1667 N N . LEU A 1 203 ? 9.390 -15.714 -3.208 1.00 83.31 203 LEU A N 1
ATOM 1668 C CA . LEU A 1 203 ? 9.135 -14.594 -2.290 1.00 83.31 203 LEU A CA 1
ATOM 1669 C C . LEU A 1 203 ? 10.288 -14.345 -1.299 1.00 83.31 203 LEU A C 1
ATOM 1671 O O . LEU A 1 203 ? 10.148 -13.550 -0.380 1.00 83.31 203 LEU A O 1
ATOM 1675 N N . GLY A 1 204 ? 11.414 -15.049 -1.449 1.00 78.75 204 GLY A N 1
ATOM 1676 C CA . GLY A 1 204 ? 12.589 -14.826 -0.610 1.00 78.75 204 GLY A CA 1
ATOM 1677 C C . GLY A 1 204 ? 13.224 -13.465 -0.894 1.00 78.75 204 GLY A C 1
ATOM 1678 O O . GLY A 1 204 ? 13.362 -13.078 -2.056 1.00 78.75 204 GLY A O 1
ATOM 1679 N N . ALA A 1 205 ? 13.635 -12.761 0.161 1.00 70.31 205 ALA A N 1
ATOM 1680 C CA . ALA A 1 205 ? 14.364 -11.506 0.033 1.00 70.31 205 ALA A CA 1
ATOM 1681 C C . ALA A 1 205 ? 15.702 -11.746 -0.682 1.00 70.31 205 ALA A C 1
ATOM 1683 O O . ALA A 1 205 ? 16.533 -12.535 -0.230 1.00 70.31 205 ALA A O 1
ATOM 1684 N N . SER A 1 206 ? 15.914 -11.058 -1.803 1.00 75.00 206 SER A N 1
ATOM 1685 C CA . SER A 1 206 ? 17.146 -11.154 -2.584 1.00 75.00 206 SER A CA 1
ATOM 1686 C C . SER A 1 206 ? 17.928 -9.853 -2.472 1.00 75.00 206 SER A C 1
ATOM 1688 O O . SER A 1 206 ? 17.700 -8.914 -3.231 1.00 75.00 206 SER A O 1
ATOM 1690 N N . TYR A 1 207 ? 18.889 -9.804 -1.547 1.00 68.69 207 TYR A N 1
ATOM 1691 C CA . TYR A 1 207 ? 19.767 -8.639 -1.351 1.00 68.69 207 TYR A CA 1
ATOM 1692 C C . TYR A 1 207 ? 20.700 -8.362 -2.540 1.00 68.69 207 TYR A C 1
ATOM 1694 O O . TYR A 1 207 ? 21.309 -7.300 -2.625 1.00 68.69 207 TYR A O 1
ATOM 1702 N N . THR A 1 208 ? 20.793 -9.300 -3.483 1.00 71.31 208 THR A N 1
ATOM 1703 C CA . THR A 1 208 ? 21.554 -9.158 -4.730 1.00 71.31 208 THR A CA 1
ATOM 1704 C C . THR A 1 208 ? 20.858 -8.261 -5.760 1.00 71.31 208 THR A C 1
ATOM 1706 O O . THR A 1 208 ? 21.514 -7.733 -6.658 1.00 71.31 208 THR A O 1
ATOM 1709 N N . LEU A 1 209 ? 19.542 -8.046 -5.637 1.00 73.50 209 LEU A N 1
ATOM 1710 C CA . LEU A 1 209 ? 18.757 -7.226 -6.560 1.00 73.50 209 LEU A CA 1
ATOM 1711 C C . LEU A 1 209 ? 18.810 -5.749 -6.148 1.00 73.50 209 LEU A C 1
ATOM 1713 O O . LEU A 1 209 ? 17.864 -5.202 -5.587 1.00 73.50 209 LEU A O 1
ATOM 1717 N N . SER A 1 210 ? 19.936 -5.089 -6.425 1.00 79.69 210 SER A N 1
ATOM 1718 C CA . SER A 1 210 ? 20.045 -3.640 -6.216 1.00 79.69 210 SER A CA 1
ATOM 1719 C C . SER A 1 210 ? 19.250 -2.856 -7.274 1.00 79.69 210 SER A C 1
ATOM 1721 O O . SER A 1 210 ? 19.160 -3.302 -8.422 1.00 79.69 210 SER A O 1
ATOM 1723 N N . PRO A 1 211 ? 18.736 -1.649 -6.959 1.00 80.31 211 PRO A N 1
ATOM 1724 C CA . PRO A 1 211 ? 18.068 -0.796 -7.945 1.00 80.31 211 PRO A CA 1
ATOM 1725 C C . PRO A 1 211 ? 18.914 -0.562 -9.203 1.00 80.31 211 PRO A C 1
ATOM 1727 O O . PRO A 1 211 ? 18.395 -0.589 -10.316 1.00 80.31 211 PRO A O 1
ATOM 1730 N N . LYS A 1 212 ? 20.235 -0.410 -9.039 1.00 82.62 212 LYS A N 1
ATOM 1731 C CA . LYS A 1 212 ? 21.192 -0.265 -10.142 1.00 82.62 212 LYS A CA 1
ATOM 1732 C C . LYS A 1 212 ? 21.286 -1.521 -11.012 1.00 82.62 212 LYS A C 1
ATOM 1734 O O . LYS A 1 212 ? 21.289 -1.398 -12.232 1.00 82.62 212 LYS A O 1
ATOM 1739 N N . PHE A 1 213 ? 21.326 -2.709 -10.404 1.00 85.31 213 PHE A N 1
ATOM 1740 C CA . PHE A 1 213 ? 21.295 -3.978 -11.137 1.00 85.31 213 PHE A CA 1
ATOM 1741 C C . PHE A 1 213 ? 19.995 -4.129 -11.934 1.00 85.31 213 PHE A C 1
ATOM 1743 O O . PHE A 1 213 ? 20.036 -4.499 -13.105 1.00 85.31 213 PHE A O 1
ATOM 1750 N N . ILE A 1 214 ? 18.852 -3.800 -11.324 1.00 84.50 214 ILE A N 1
ATOM 1751 C CA . ILE A 1 214 ? 17.536 -3.858 -11.975 1.00 84.50 214 ILE A CA 1
ATOM 1752 C C . ILE A 1 214 ? 17.470 -2.874 -13.153 1.00 84.50 214 ILE A C 1
ATOM 1754 O O . ILE A 1 214 ? 17.020 -3.244 -14.232 1.00 84.50 214 ILE A O 1
ATOM 1758 N N . ALA A 1 215 ? 17.995 -1.656 -12.995 1.00 86.69 215 ALA A N 1
ATOM 1759 C CA . ALA A 1 215 ? 18.005 -0.644 -14.055 1.00 86.69 215 ALA A CA 1
ATOM 1760 C C . ALA A 1 215 ? 18.873 -1.003 -15.276 1.00 86.69 215 ALA A C 1
ATOM 1762 O O . ALA A 1 215 ? 18.737 -0.381 -16.331 1.00 86.69 215 ALA A O 1
ATOM 1763 N N . GLN A 1 216 ? 19.760 -1.993 -15.139 1.00 87.00 216 GLN A N 1
ATOM 1764 C CA . GLN A 1 216 ? 20.560 -2.547 -16.235 1.00 87.00 216 GLN A CA 1
ATOM 1765 C C . GLN A 1 216 ? 19.844 -3.681 -16.984 1.00 87.00 216 GLN A C 1
ATOM 1767 O O . GLN A 1 216 ? 20.319 -4.114 -18.031 1.00 87.00 216 GLN A O 1
ATOM 1772 N N . GLN A 1 217 ? 18.709 -4.170 -16.478 1.00 88.31 217 GLN A N 1
ATOM 1773 C CA . GLN A 1 217 ? 17.975 -5.263 -17.106 1.00 88.31 217 GLN A CA 1
ATOM 1774 C C . GLN A 1 217 ? 17.142 -4.768 -18.291 1.00 88.31 217 GLN A C 1
ATOM 1776 O O . GLN A 1 217 ? 16.539 -3.694 -18.251 1.00 88.31 217 GLN A O 1
ATOM 1781 N N . TRP A 1 218 ? 17.047 -5.588 -19.342 1.00 85.12 218 TRP A N 1
ATOM 1782 C CA . TRP A 1 218 ? 16.369 -5.214 -20.591 1.00 85.12 218 TRP A CA 1
ATOM 1783 C C . TRP A 1 218 ? 14.878 -4.890 -20.409 1.00 85.12 218 TRP A C 1
ATOM 1785 O O . TRP A 1 218 ? 14.307 -4.128 -21.188 1.00 85.12 218 TRP A O 1
ATOM 1795 N N . TRP A 1 219 ? 14.237 -5.451 -19.380 1.00 80.81 219 TRP A N 1
ATOM 1796 C CA . TRP A 1 219 ? 12.809 -5.273 -19.116 1.00 80.81 219 TRP A CA 1
ATOM 1797 C C . TRP A 1 219 ? 12.465 -3.991 -18.350 1.00 80.81 219 TRP A C 1
ATOM 1799 O O . TRP A 1 219 ? 11.300 -3.591 -18.348 1.00 80.81 219 TRP A O 1
ATOM 1809 N N . PHE A 1 220 ? 13.453 -3.332 -17.738 1.00 83.75 220 PHE A N 1
ATOM 1810 C CA . PHE A 1 220 ? 13.240 -2.224 -16.808 1.00 83.75 220 PHE A CA 1
ATOM 1811 C C . PHE A 1 220 ? 12.505 -1.038 -17.438 1.00 83.75 220 PHE A C 1
ATOM 1813 O O . PHE A 1 220 ? 11.503 -0.581 -16.910 1.00 83.75 220 PHE A O 1
ATOM 1820 N N . TYR A 1 221 ? 12.933 -0.542 -18.596 1.00 82.69 221 TYR A N 1
ATOM 1821 C CA . TYR A 1 221 ? 12.258 0.579 -19.265 1.00 82.69 221 TYR A CA 1
ATOM 1822 C C . TYR A 1 221 ? 10.954 0.198 -19.998 1.00 82.69 221 TYR A C 1
ATOM 1824 O O . TYR A 1 221 ? 9.975 0.935 -19.884 1.00 82.69 221 TYR A O 1
ATOM 1832 N N . PRO A 1 222 ? 10.864 -0.919 -20.748 1.00 77.88 222 PRO A N 1
ATOM 1833 C CA . PRO A 1 222 ? 9.642 -1.224 -21.495 1.00 77.88 222 PRO A CA 1
ATOM 1834 C C . PRO A 1 222 ? 8.472 -1.685 -20.612 1.00 77.88 222 PRO A C 1
ATOM 1836 O O . PRO A 1 222 ? 7.338 -1.276 -20.864 1.00 77.88 222 PRO A O 1
ATOM 1839 N N . LEU A 1 223 ? 8.700 -2.503 -19.573 1.00 73.94 223 LEU A N 1
ATOM 1840 C CA . LEU A 1 223 ? 7.600 -2.990 -18.722 1.00 73.94 223 LEU A CA 1
ATOM 1841 C C . LEU A 1 223 ? 7.029 -1.893 -17.822 1.00 73.94 223 LEU A C 1
ATOM 1843 O O . LEU A 1 223 ? 5.828 -1.871 -17.556 1.00 73.94 223 LEU A O 1
ATOM 1847 N N . THR A 1 224 ? 7.865 -0.950 -17.398 1.00 68.56 224 THR A N 1
ATOM 1848 C CA . THR A 1 224 ? 7.458 0.171 -16.542 1.00 68.56 224 THR A CA 1
ATOM 1849 C C . THR A 1 224 ? 6.565 1.171 -17.257 1.00 68.56 224 THR A C 1
ATOM 1851 O O . THR A 1 224 ? 5.721 1.798 -16.623 1.00 68.56 224 THR A O 1
ATOM 1854 N N . LEU A 1 225 ? 6.681 1.285 -18.581 1.00 74.94 225 LEU A N 1
ATOM 1855 C CA . LEU A 1 225 ? 5.825 2.150 -19.388 1.00 74.94 225 LEU A CA 1
ATOM 1856 C C . LEU A 1 225 ? 4.444 1.542 -19.679 1.00 74.94 225 LEU A C 1
ATOM 1858 O O . LEU A 1 225 ? 3.553 2.278 -20.101 1.00 74.94 225 LEU A O 1
ATOM 1862 N N . LEU A 1 226 ? 4.213 0.246 -19.422 1.00 73.12 226 LEU A N 1
ATOM 1863 C CA . LEU A 1 226 ? 2.927 -0.412 -19.702 1.00 73.12 226 LEU A CA 1
ATOM 1864 C C . LEU A 1 226 ? 1.721 0.257 -19.012 1.00 73.12 226 LEU A C 1
ATOM 1866 O O . LEU A 1 226 ? 0.729 0.501 -19.704 1.00 73.12 226 LEU A O 1
ATOM 1870 N N . PRO A 1 227 ? 1.753 0.608 -17.708 1.00 71.00 227 PRO A N 1
ATOM 1871 C CA . PRO A 1 227 ? 0.636 1.292 -17.052 1.00 71.00 227 PRO A CA 1
ATOM 1872 C C . PRO A 1 227 ? 0.376 2.685 -17.634 1.00 71.00 227 PRO A C 1
ATOM 1874 O O . PRO A 1 227 ? -0.778 3.083 -17.795 1.00 71.00 227 PRO A O 1
ATOM 1877 N N . LEU A 1 228 ? 1.442 3.410 -17.992 1.00 71.00 228 LEU A N 1
ATOM 1878 C CA . LEU A 1 228 ? 1.351 4.746 -18.580 1.00 71.00 228 LEU A CA 1
ATOM 1879 C C . LEU A 1 228 ? 0.767 4.684 -19.998 1.00 71.00 228 LEU A C 1
ATOM 1881 O O . LEU A 1 228 ? -0.123 5.462 -20.337 1.00 71.00 228 LEU A O 1
ATOM 1885 N N . ALA A 1 229 ? 1.208 3.705 -20.791 1.00 73.81 229 ALA A N 1
ATOM 1886 C CA . ALA A 1 229 ? 0.673 3.419 -22.115 1.00 73.81 229 ALA A CA 1
ATOM 1887 C C . ALA A 1 229 ? -0.816 3.054 -22.035 1.00 73.81 229 ALA A C 1
ATOM 1889 O O . ALA A 1 229 ? -1.633 3.646 -22.735 1.00 73.81 229 ALA A O 1
ATOM 1890 N N . LEU A 1 230 ? -1.201 2.151 -21.126 1.00 75.38 230 LEU A N 1
ATOM 1891 C CA . LEU A 1 230 ? -2.602 1.787 -20.878 1.00 75.38 230 LEU A CA 1
ATOM 1892 C C . LEU A 1 230 ? -3.453 2.999 -20.472 1.00 75.38 230 LEU A C 1
ATOM 1894 O O . LEU A 1 230 ? -4.554 3.178 -20.994 1.00 75.38 230 LEU A O 1
ATOM 1898 N N . ALA A 1 231 ? -2.952 3.852 -19.575 1.00 74.12 231 ALA A N 1
ATOM 1899 C CA . ALA A 1 231 ? -3.643 5.070 -19.156 1.00 74.12 231 ALA A CA 1
ATOM 1900 C C . ALA A 1 231 ? -3.817 6.066 -20.314 1.00 74.12 231 ALA A C 1
ATOM 1902 O O . ALA A 1 231 ? -4.906 6.619 -20.489 1.00 74.12 231 ALA A O 1
ATOM 1903 N N . TYR A 1 232 ? -2.779 6.257 -21.134 1.00 74.75 232 TYR A N 1
ATOM 1904 C CA . TYR A 1 232 ? -2.831 7.104 -22.325 1.00 74.75 232 TYR A CA 1
ATOM 1905 C C . TYR A 1 232 ? -3.838 6.572 -23.349 1.00 74.75 232 TYR A C 1
ATOM 1907 O O . TYR A 1 232 ? -4.709 7.322 -23.789 1.00 74.75 232 TYR A O 1
ATOM 1915 N N . PHE A 1 233 ? -3.806 5.272 -23.660 1.00 70.19 233 PHE A N 1
ATOM 1916 C CA . PHE A 1 233 ? -4.769 4.652 -24.572 1.00 70.19 233 PHE A CA 1
ATOM 1917 C C . PHE A 1 233 ? -6.206 4.795 -24.057 1.00 70.19 233 PHE A C 1
ATOM 1919 O O . PHE A 1 233 ? -7.075 5.252 -24.796 1.00 70.19 233 PHE A O 1
ATOM 1926 N N . ASN A 1 234 ? -6.460 4.525 -22.774 1.00 70.88 234 ASN A N 1
ATOM 1927 C CA . ASN A 1 234 ? -7.789 4.686 -22.175 1.00 70.88 234 ASN A CA 1
ATOM 1928 C C . ASN A 1 234 ? -8.288 6.138 -22.196 1.00 70.88 234 ASN A C 1
ATOM 1930 O O . ASN A 1 234 ? -9.480 6.380 -22.396 1.00 70.88 234 ASN A O 1
ATOM 1934 N N . ARG A 1 235 ? -7.394 7.112 -21.994 1.00 68.62 235 ARG A N 1
ATOM 1935 C CA . ARG A 1 235 ? -7.731 8.538 -22.068 1.00 68.62 235 ARG A CA 1
ATOM 1936 C C . ARG A 1 235 ? -7.984 8.984 -23.503 1.00 68.62 235 ARG A C 1
ATOM 1938 O O . ARG A 1 235 ? -8.926 9.738 -23.724 1.00 68.62 235 ARG A O 1
ATOM 1945 N N . SER A 1 236 ? -7.195 8.493 -24.458 1.00 61.12 236 SER A N 1
ATOM 1946 C CA . SER A 1 236 ? -7.378 8.794 -25.879 1.00 61.12 236 SER A CA 1
ATOM 1947 C C . SER A 1 236 ? -8.768 8.360 -26.352 1.00 61.12 236 SER A C 1
ATOM 1949 O O . SER A 1 236 ? -9.506 9.176 -26.887 1.00 61.12 236 SER A O 1
ATOM 1951 N N . ILE A 1 237 ? -9.199 7.140 -26.005 1.00 61.22 237 ILE A N 1
ATOM 1952 C CA . ILE A 1 237 ? -10.511 6.579 -26.371 1.00 61.22 237 ILE A CA 1
ATOM 1953 C C . ILE A 1 237 ? -11.680 7.471 -25.917 1.00 61.22 237 ILE A C 1
ATOM 1955 O O . ILE A 1 237 ? -12.691 7.551 -26.610 1.00 61.22 237 ILE A O 1
ATOM 1959 N N . LYS A 1 238 ? -11.552 8.164 -24.778 1.00 58.41 238 LYS A N 1
ATOM 1960 C CA . LYS A 1 238 ? -12.614 9.014 -24.210 1.00 58.41 238 LYS A CA 1
ATOM 1961 C C . LYS A 1 238 ? -12.760 10.387 -24.878 1.00 58.41 238 LYS A C 1
ATOM 1963 O O . LYS A 1 238 ? -13.733 11.072 -24.588 1.00 58.41 238 LYS A O 1
ATOM 1968 N N . LEU A 1 239 ? -11.815 10.814 -25.719 1.00 60.25 239 LEU A N 1
ATOM 1969 C CA . LEU A 1 239 ? -11.698 12.210 -26.166 1.00 60.25 239 LEU A CA 1
ATOM 1970 C C . LEU A 1 239 ? -11.938 12.429 -27.672 1.00 60.25 239 LEU A C 1
ATOM 1972 O O . LEU A 1 239 ? -11.553 13.476 -28.182 1.00 60.25 239 LEU A O 1
ATOM 1976 N N . TYR A 1 240 ? -12.541 11.490 -28.412 1.00 54.06 240 TYR A N 1
ATOM 1977 C CA . TYR A 1 240 ? -12.424 11.499 -29.881 1.00 54.06 240 TYR A CA 1
ATOM 1978 C C . TYR A 1 240 ? -13.613 12.090 -30.696 1.00 54.06 240 TYR A C 1
ATOM 1980 O O . TYR A 1 240 ? -14.691 11.493 -30.699 1.00 54.06 240 TYR A O 1
ATOM 1988 N N . PRO A 1 241 ? -13.411 13.200 -31.461 1.00 55.25 241 PRO A N 1
ATOM 1989 C CA . PRO A 1 241 ? -14.330 13.733 -32.490 1.00 55.25 241 PRO A CA 1
ATOM 1990 C C . PRO A 1 241 ? -14.157 13.072 -33.886 1.00 55.25 241 PRO A C 1
ATOM 1992 O O . PRO A 1 241 ? -13.297 12.219 -34.073 1.00 55.25 241 PRO A O 1
ATOM 1995 N N . ALA A 1 242 ? -14.992 13.427 -34.877 1.00 49.44 242 ALA A N 1
ATOM 1996 C CA . ALA A 1 242 ? -15.246 12.658 -36.115 1.00 49.44 242 ALA A CA 1
ATOM 1997 C C . ALA A 1 242 ? -14.023 12.284 -36.992 1.00 49.44 242 ALA A C 1
ATOM 1999 O O . ALA A 1 242 ? -13.971 11.147 -37.468 1.00 49.44 242 ALA A O 1
ATOM 2000 N N . ASP A 1 243 ? -13.013 13.150 -37.139 1.00 54.66 243 ASP A N 1
ATOM 2001 C CA . ASP A 1 243 ? -11.765 12.850 -37.880 1.00 54.66 243 ASP A CA 1
ATOM 2002 C C . ASP A 1 243 ? -10.912 11.769 -37.196 1.00 54.66 243 ASP A C 1
ATOM 2004 O O . ASP A 1 243 ? -10.045 11.130 -37.797 1.00 54.66 243 ASP A O 1
ATOM 2008 N N . ALA A 1 244 ? -11.201 11.495 -35.925 1.00 57.12 244 ALA A N 1
ATOM 2009 C CA . ALA A 1 244 ? -10.524 10.486 -35.145 1.00 57.12 244 ALA A CA 1
ATOM 2010 C C . ALA A 1 244 ? -11.113 9.078 -35.255 1.00 57.12 244 ALA A C 1
ATOM 2012 O O . ALA A 1 244 ? -10.493 8.147 -34.743 1.00 57.12 244 ALA A O 1
ATOM 2013 N N . LYS A 1 245 ? -12.237 8.868 -35.960 1.00 62.41 245 LYS A N 1
ATOM 2014 C CA . LYS A 1 245 ? -12.686 7.502 -36.301 1.00 62.41 245 LYS A CA 1
ATOM 2015 C C . LYS A 1 245 ? -11.582 6.749 -37.049 1.00 62.41 245 LYS A C 1
ATOM 2017 O O . LYS A 1 245 ? -11.280 5.610 -36.704 1.00 62.41 245 LYS A O 1
ATOM 2022 N N . LYS A 1 246 ? -10.886 7.430 -37.964 1.00 68.81 246 LYS A N 1
ATOM 2023 C CA . LYS A 1 246 ? -9.736 6.879 -38.689 1.00 68.81 246 LYS A CA 1
ATOM 2024 C C . LYS A 1 246 ? -8.555 6.542 -37.765 1.00 68.81 246 LYS A C 1
ATOM 2026 O O . LYS A 1 246 ? -8.031 5.434 -37.823 1.00 68.81 246 LYS A O 1
ATOM 2031 N N . ASN A 1 247 ? -8.190 7.444 -36.849 1.00 72.69 247 ASN A N 1
ATOM 2032 C CA . ASN A 1 247 ? -7.102 7.223 -35.878 1.00 72.69 247 ASN A CA 1
ATOM 2033 C C . ASN A 1 247 ? -7.428 6.125 -34.848 1.00 72.69 247 ASN A C 1
ATOM 2035 O O . ASN A 1 247 ? -6.550 5.350 -34.459 1.00 72.69 247 ASN A O 1
ATOM 2039 N N . LEU A 1 248 ? -8.693 6.013 -34.436 1.00 76.94 248 LEU A N 1
ATOM 2040 C CA . LEU A 1 248 ? -9.180 4.910 -33.614 1.00 76.94 248 LEU A CA 1
ATOM 2041 C C . LEU A 1 248 ? -9.115 3.587 -34.385 1.00 76.94 248 LEU A C 1
ATOM 2043 O O . LEU A 1 248 ? -8.687 2.585 -33.818 1.00 76.94 248 LEU A O 1
ATOM 2047 N N . GLY A 1 249 ? -9.454 3.593 -35.678 1.00 82.56 249 GLY A N 1
ATOM 2048 C CA . GLY A 1 249 ? -9.269 2.445 -36.566 1.00 82.56 249 GLY A CA 1
ATOM 2049 C C . GLY A 1 249 ? -7.810 1.984 -36.623 1.00 82.56 249 GLY A C 1
ATOM 2050 O O . GLY A 1 249 ? -7.532 0.809 -36.401 1.00 82.56 249 GLY A O 1
ATOM 2051 N N . ILE A 1 250 ? -6.864 2.912 -36.794 1.00 83.50 250 ILE A N 1
ATOM 2052 C CA . ILE A 1 250 ? -5.419 2.620 -36.774 1.00 83.50 250 ILE A CA 1
ATOM 2053 C C . ILE A 1 250 ? -4.990 2.040 -35.415 1.00 83.50 250 ILE A C 1
ATOM 2055 O O . ILE A 1 250 ? -4.289 1.030 -35.355 1.00 83.50 250 ILE A O 1
ATOM 2059 N N . THR A 1 251 ? -5.455 2.625 -34.310 1.00 82.94 251 THR A N 1
ATOM 2060 C CA . THR A 1 251 ? -5.117 2.163 -32.952 1.00 82.94 251 THR A CA 1
ATOM 2061 C C . THR A 1 251 ? -5.653 0.757 -32.676 1.00 82.94 251 THR A C 1
ATOM 2063 O O . THR A 1 251 ? -4.933 -0.095 -32.150 1.00 82.94 251 THR A O 1
ATOM 2066 N N . LEU A 1 252 ? -6.902 0.485 -33.061 1.00 87.44 252 LEU A N 1
ATOM 2067 C CA . LEU A 1 252 ? -7.506 -0.843 -32.966 1.00 87.44 252 LEU A CA 1
ATOM 2068 C C . LEU A 1 252 ? -6.779 -1.846 -33.864 1.00 87.44 252 LEU A C 1
ATOM 2070 O O . LEU A 1 252 ? -6.539 -2.968 -33.432 1.00 87.44 252 LEU A O 1
ATOM 2074 N N . ASN A 1 253 ? -6.332 -1.439 -35.052 1.00 89.56 253 ASN A N 1
ATOM 2075 C CA . ASN A 1 253 ? -5.508 -2.282 -35.912 1.00 89.56 253 ASN A CA 1
ATOM 2076 C C . ASN A 1 253 ? -4.170 -2.651 -35.237 1.00 89.56 253 ASN A C 1
ATOM 2078 O O . ASN A 1 253 ? -3.788 -3.819 -35.215 1.00 89.56 253 ASN A O 1
ATOM 2082 N N . HIS A 1 254 ? -3.486 -1.704 -34.587 1.00 88.81 254 HIS A N 1
ATOM 2083 C CA . HIS A 1 254 ? -2.262 -2.014 -33.835 1.00 88.81 254 HIS A CA 1
ATOM 2084 C C . HIS A 1 254 ? -2.521 -2.931 -32.628 1.00 88.81 254 HIS A C 1
ATOM 2086 O O . HIS A 1 254 ? -1.782 -3.896 -32.422 1.00 88.81 254 HIS A O 1
ATOM 2092 N N . ARG A 1 255 ? -3.590 -2.689 -31.854 1.00 88.94 255 ARG A N 1
ATOM 2093 C CA . ARG A 1 255 ? -3.970 -3.550 -30.718 1.00 88.94 255 ARG A CA 1
ATOM 2094 C C . ARG A 1 255 ? -4.362 -4.958 -31.173 1.00 88.94 255 ARG A C 1
ATOM 2096 O O . ARG A 1 255 ? -3.928 -5.939 -30.569 1.00 88.94 255 ARG A O 1
ATOM 2103 N N . GLY A 1 256 ? -5.099 -5.060 -32.276 1.00 91.75 256 GLY A N 1
ATOM 2104 C CA . GLY A 1 256 ? -5.425 -6.321 -32.933 1.00 91.75 256 GLY A CA 1
ATOM 2105 C C . GLY A 1 256 ? -4.169 -7.086 -33.349 1.00 91.75 256 GLY A C 1
ATOM 2106 O O . GLY A 1 256 ? -4.071 -8.283 -33.084 1.00 91.75 256 GLY A O 1
ATOM 2107 N N . GLY A 1 257 ? -3.161 -6.391 -33.891 1.00 90.38 257 GLY A N 1
ATOM 2108 C CA . GLY A 1 257 ? -1.848 -6.961 -34.214 1.00 90.38 257 GLY A CA 1
ATOM 2109 C C . GLY A 1 257 ? -1.118 -7.532 -32.994 1.00 90.38 257 GLY A C 1
ATOM 2110 O O . GLY A 1 257 ? -0.601 -8.649 -33.051 1.00 90.38 257 GLY A O 1
ATOM 2111 N N . LEU A 1 258 ? -1.150 -6.824 -31.859 1.00 87.31 258 LEU A N 1
ATOM 2112 C CA . LEU A 1 258 ? -0.604 -7.322 -30.589 1.00 87.31 258 LEU A CA 1
ATOM 2113 C C . LEU A 1 258 ? -1.360 -8.557 -30.078 1.00 87.31 258 LEU A C 1
ATOM 2115 O O . LEU A 1 258 ? -0.752 -9.500 -29.575 1.00 87.31 258 LEU A O 1
ATOM 2119 N N . PHE A 1 259 ? -2.688 -8.598 -30.209 1.00 91.50 259 PHE A N 1
ATOM 2120 C CA . PHE A 1 259 ? -3.447 -9.799 -29.857 1.00 91.50 259 PHE A CA 1
ATOM 2121 C C . PHE A 1 259 ? -3.174 -10.967 -30.808 1.00 91.50 259 PHE A C 1
ATOM 2123 O O . PHE A 1 259 ? -3.135 -12.114 -30.357 1.00 91.50 259 PHE A O 1
ATOM 2130 N N . PHE A 1 260 ? -2.950 -10.692 -32.092 1.00 88.81 260 PHE A N 1
ATOM 2131 C CA . PHE A 1 260 ? -2.609 -11.700 -33.088 1.00 88.81 260 PHE A CA 1
ATOM 2132 C C . PHE A 1 260 ? -1.250 -12.351 -32.787 1.00 88.81 260 PHE A C 1
ATOM 2134 O O . PHE A 1 260 ? -1.161 -13.579 -32.775 1.00 88.81 260 PHE A O 1
ATOM 2141 N N . SER A 1 261 ? -0.221 -11.564 -32.444 1.00 87.62 261 SER A N 1
ATOM 2142 C CA . SER A 1 261 ? 1.100 -12.094 -32.058 1.00 87.62 261 SER A CA 1
ATOM 2143 C C . SER A 1 261 ? 1.057 -12.906 -30.757 1.00 87.62 261 SER A C 1
ATOM 2145 O O . SER A 1 261 ? 1.763 -13.903 -30.619 1.00 87.62 261 SER A O 1
ATOM 2147 N N . GLN A 1 262 ? 0.151 -12.559 -29.838 1.00 86.44 262 GLN A N 1
ATOM 2148 C CA . GLN A 1 262 ? -0.140 -13.334 -28.626 1.00 86.44 262 GLN A CA 1
ATOM 2149 C C . GLN A 1 262 ? -1.016 -14.580 -28.870 1.00 86.44 262 GLN A C 1
ATOM 2151 O O . GLN A 1 262 ? -1.453 -15.207 -27.904 1.00 86.44 262 GLN A O 1
ATOM 2156 N N . LYS A 1 263 ? -1.325 -14.935 -30.128 1.00 90.19 263 LYS A N 1
ATOM 2157 C CA . LYS A 1 263 ? -2.226 -16.041 -30.516 1.00 90.19 263 LYS A CA 1
ATOM 2158 C C . LYS A 1 263 ? -3.665 -15.914 -29.975 1.00 90.19 263 LYS A C 1
ATOM 2160 O O . LYS A 1 263 ? -4.420 -16.884 -29.946 1.00 90.19 263 LYS A O 1
ATOM 2165 N N . LYS A 1 264 ? -4.100 -14.712 -29.573 1.00 91.19 264 LYS A N 1
ATOM 2166 C CA . LYS A 1 264 ? -5.464 -14.416 -29.085 1.00 91.19 264 LYS A CA 1
ATOM 2167 C C . LYS A 1 264 ? -6.380 -14.002 -30.242 1.00 91.19 264 LYS A C 1
ATOM 2169 O O . LYS A 1 264 ? -6.917 -12.894 -30.269 1.00 91.19 264 LYS A O 1
ATOM 2174 N N . TYR A 1 265 ? -6.582 -14.908 -31.196 1.00 93.31 265 TYR A N 1
ATOM 2175 C CA . TYR A 1 265 ? -7.203 -14.608 -32.494 1.00 93.31 265 TYR A CA 1
ATOM 2176 C C . TYR A 1 265 ? -8.628 -14.033 -32.427 1.00 93.31 265 TYR A C 1
ATOM 2178 O O . TYR A 1 265 ? -8.971 -13.176 -33.233 1.00 93.31 265 TYR A O 1
ATOM 2186 N N . GLN A 1 266 ? -9.456 -14.435 -31.454 1.00 93.75 266 GLN A N 1
ATOM 2187 C CA . GLN A 1 266 ? -10.818 -13.889 -31.312 1.00 93.75 266 GLN A CA 1
ATOM 2188 C C . GLN A 1 266 ? -10.821 -12.412 -30.889 1.00 93.75 266 GLN A C 1
ATOM 2190 O O . GLN A 1 266 ? -11.629 -11.629 -31.381 1.00 93.75 266 GLN A O 1
ATOM 2195 N N . LYS A 1 267 ? -9.893 -12.014 -30.008 1.00 89.06 267 LYS A N 1
ATOM 2196 C CA . LYS A 1 267 ? -9.744 -10.610 -29.590 1.00 89.06 267 LYS A CA 1
ATOM 2197 C C . LYS A 1 267 ? -9.146 -9.768 -30.714 1.00 89.06 267 LYS A C 1
ATOM 2199 O O . LYS A 1 267 ? -9.612 -8.663 -30.954 1.00 89.06 267 LYS A O 1
ATOM 2204 N N . ALA A 1 268 ? -8.175 -10.330 -31.436 1.00 94.00 268 ALA A N 1
ATOM 2205 C CA . ALA A 1 268 ? -7.615 -9.703 -32.628 1.00 94.00 268 ALA A CA 1
ATOM 2206 C C . ALA A 1 268 ? -8.695 -9.442 -33.692 1.00 94.00 268 ALA A C 1
ATOM 2208 O O . ALA A 1 268 ? -8.779 -8.340 -34.218 1.00 94.00 268 ALA A O 1
ATOM 2209 N N . LEU A 1 269 ? -9.570 -10.421 -33.952 1.00 95.81 269 LEU A N 1
ATOM 2210 C CA . LEU A 1 269 ? -10.687 -10.271 -34.887 1.00 95.81 269 LEU A CA 1
ATOM 2211 C C . LEU A 1 269 ? -11.673 -9.175 -34.466 1.00 95.81 269 LEU A C 1
ATOM 2213 O O . LEU A 1 269 ? -12.097 -8.393 -35.313 1.00 95.81 269 LEU A O 1
ATOM 2217 N N . ALA A 1 270 ? -12.031 -9.095 -33.183 1.00 93.00 270 ALA A N 1
ATOM 2218 C CA . ALA A 1 270 ? -12.915 -8.038 -32.692 1.00 93.00 270 ALA A CA 1
ATOM 2219 C C . ALA A 1 270 ? -12.337 -6.643 -32.993 1.00 93.00 270 ALA A C 1
ATOM 2221 O O . ALA A 1 270 ? -13.027 -5.799 -33.559 1.00 93.00 270 ALA A O 1
ATOM 2222 N N . ASP A 1 271 ? -11.047 -6.445 -32.723 1.00 92.06 271 ASP A N 1
ATOM 2223 C CA . ASP A 1 271 ? -10.375 -5.168 -32.964 1.00 92.06 271 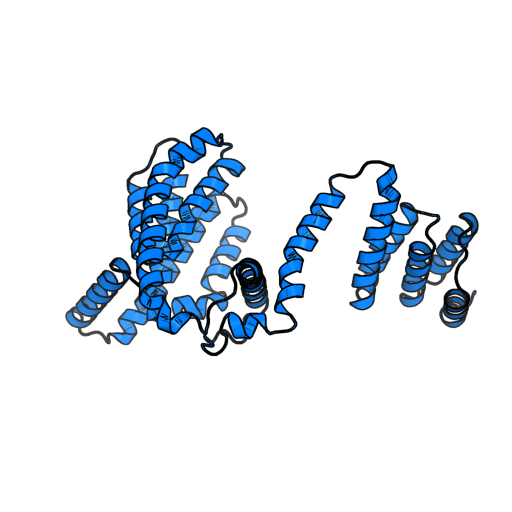ASP A CA 1
ATOM 2224 C C . ASP A 1 271 ? -10.198 -4.859 -34.456 1.00 92.06 271 ASP A C 1
ATOM 2226 O O . ASP A 1 271 ? -10.490 -3.745 -34.887 1.00 92.06 271 ASP A O 1
ATOM 2230 N N . PHE A 1 272 ? -9.778 -5.834 -35.270 1.00 95.44 272 PHE A N 1
ATOM 2231 C CA . PHE A 1 272 ? -9.632 -5.639 -36.715 1.00 95.44 272 PHE A CA 1
ATOM 2232 C C . PHE A 1 272 ? -10.971 -5.373 -37.406 1.00 95.44 272 PHE A C 1
ATOM 2234 O O . PHE A 1 272 ? -11.058 -4.500 -38.267 1.00 95.44 272 PHE A O 1
ATOM 2241 N N . SER A 1 273 ? -12.033 -6.080 -37.015 1.00 93.94 273 SER A N 1
ATOM 2242 C CA . SER A 1 273 ? -13.370 -5.858 -37.573 1.00 93.94 273 SER A CA 1
ATOM 2243 C C . SER A 1 273 ? -13.894 -4.461 -37.234 1.00 93.94 273 SER A C 1
ATOM 2245 O O . SER A 1 273 ? -14.406 -3.764 -38.110 1.00 93.94 273 SER A O 1
ATOM 2247 N N . GLN A 1 274 ? -13.684 -4.003 -35.998 1.00 89.75 274 GLN A N 1
ATOM 2248 C CA . GLN A 1 274 ? -14.039 -2.651 -35.584 1.00 89.75 274 GLN A CA 1
ATOM 2249 C C . GLN A 1 274 ? -13.179 -1.595 -36.297 1.00 89.75 274 GLN A C 1
ATOM 2251 O O . GLN A 1 274 ? -13.702 -0.557 -36.695 1.00 89.75 274 GLN A O 1
ATOM 2256 N N . ALA A 1 275 ? -11.892 -1.871 -36.533 1.00 90.88 275 ALA A N 1
ATOM 2257 C CA . ALA A 1 275 ? -11.006 -0.995 -37.298 1.00 90.88 275 ALA A CA 1
ATOM 2258 C C . ALA A 1 275 ? -11.480 -0.802 -38.748 1.00 90.88 275 ALA A C 1
ATOM 2260 O O . ALA A 1 275 ? -11.516 0.327 -39.232 1.00 90.88 275 ALA A O 1
ATOM 2261 N N . VAL A 1 276 ? -11.919 -1.877 -39.414 1.00 92.88 276 VAL A N 1
ATOM 2262 C CA . VAL A 1 276 ? -12.467 -1.828 -40.783 1.00 92.88 276 VAL A CA 1
ATOM 2263 C C . VAL A 1 276 ? -13.771 -1.031 -40.854 1.00 92.88 276 VAL A C 1
ATOM 2265 O O . VAL A 1 276 ? -13.996 -0.314 -41.824 1.00 92.88 276 VAL A O 1
ATOM 2268 N N . VAL A 1 277 ? -14.630 -1.114 -39.835 1.00 88.94 277 VAL A N 1
ATOM 2269 C CA . VAL A 1 277 ? -15.863 -0.305 -39.775 1.00 88.94 277 VAL A CA 1
ATOM 2270 C C . VAL A 1 277 ? -15.546 1.188 -39.645 1.00 88.94 277 VAL A C 1
ATOM 2272 O O . VAL A 1 277 ? -16.271 2.026 -40.179 1.00 88.94 277 VAL A O 1
ATOM 2275 N N . LEU A 1 278 ? -14.469 1.525 -38.936 1.00 85.00 278 LEU A N 1
ATOM 2276 C CA . LEU A 1 278 ? -14.080 2.904 -38.655 1.00 85.00 278 LEU A CA 1
ATOM 2277 C C . LEU A 1 278 ? -13.289 3.566 -39.793 1.00 85.00 278 LEU A C 1
ATOM 2279 O O . LEU A 1 278 ? -13.466 4.762 -40.019 1.00 85.00 278 LEU A O 1
ATOM 2283 N N . ASP A 1 279 ? -12.457 2.809 -40.513 1.00 87.06 279 ASP A N 1
ATOM 2284 C CA . ASP A 1 279 ? -11.822 3.234 -41.766 1.00 87.06 279 ASP A CA 1
ATOM 2285 C C . ASP A 1 279 ? -11.926 2.132 -42.838 1.00 87.06 279 ASP A C 1
ATOM 2287 O O . ASP A 1 279 ? -10.992 1.341 -43.029 1.00 87.06 279 ASP A O 1
ATOM 2291 N N . PRO A 1 280 ? -13.043 2.100 -43.589 1.00 88.94 280 PRO A N 1
ATOM 2292 C CA . PRO A 1 280 ? -13.263 1.114 -44.647 1.00 88.94 280 PRO A CA 1
ATOM 2293 C C . PRO A 1 280 ? -12.214 1.138 -45.766 1.00 88.94 280 PRO A C 1
ATOM 2295 O O . PRO A 1 280 ? -12.059 0.142 -46.474 1.00 88.94 280 PRO A O 1
ATOM 2298 N N . SER A 1 281 ? -11.489 2.251 -45.929 1.00 88.06 281 SER A N 1
ATOM 2299 C CA . SER A 1 281 ? -10.489 2.451 -46.985 1.00 88.06 281 SER A CA 1
ATOM 2300 C C . SER A 1 281 ? -9.069 2.014 -46.594 1.00 88.06 281 SER 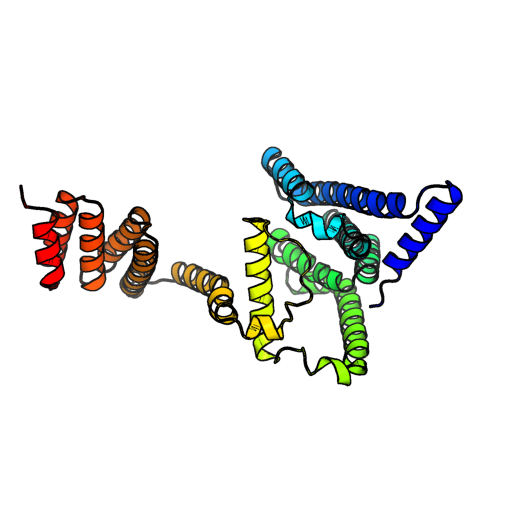A C 1
ATOM 2302 O O . SER A 1 281 ? -8.173 1.983 -47.441 1.00 88.06 281 SER A O 1
ATOM 2304 N N . SER A 1 282 ? -8.847 1.649 -45.325 1.00 89.50 282 SER A N 1
ATOM 2305 C CA . SER A 1 282 ? -7.532 1.271 -44.795 1.00 89.50 282 SER A CA 1
ATOM 2306 C C . SER A 1 282 ? -7.046 -0.067 -45.355 1.00 89.50 282 SER A C 1
ATOM 2308 O O . SER A 1 282 ? -7.678 -1.105 -45.149 1.00 89.50 282 SER A O 1
ATOM 2310 N N . ASN A 1 28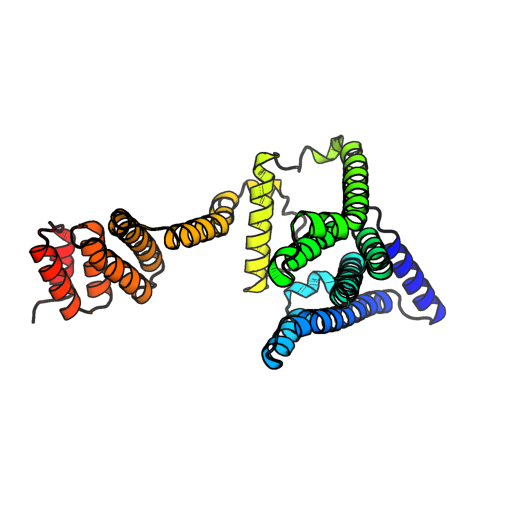3 ? -5.880 -0.075 -46.007 1.00 90.69 283 ASN A N 1
ATOM 2311 C CA . ASN A 1 283 ? -5.284 -1.309 -46.525 1.00 90.69 283 ASN A CA 1
ATOM 2312 C C . ASN A 1 283 ? -4.886 -2.278 -45.403 1.00 90.69 283 ASN A C 1
ATOM 2314 O O . ASN A 1 283 ? -5.245 -3.456 -45.444 1.00 90.69 283 ASN A O 1
ATOM 2318 N N . ASP A 1 284 ? -4.221 -1.764 -44.368 1.00 89.94 284 ASP A N 1
ATOM 2319 C CA . ASP A 1 284 ? -3.707 -2.578 -43.266 1.00 89.94 284 ASP A CA 1
ATOM 2320 C C . ASP A 1 284 ? -4.839 -3.215 -42.460 1.00 89.94 284 ASP A C 1
ATOM 2322 O O . ASP A 1 284 ? -4.805 -4.414 -42.186 1.00 89.94 284 ASP A O 1
ATOM 2326 N N . SER A 1 285 ? -5.883 -2.442 -42.141 1.00 92.12 285 SER A N 1
ATOM 2327 C CA . SER A 1 285 ? -7.022 -2.940 -41.359 1.00 92.12 285 SER A CA 1
ATOM 2328 C C . SER A 1 285 ? -7.779 -4.034 -42.112 1.00 92.12 285 SER A C 1
ATOM 2330 O O . SER A 1 285 ? -8.098 -5.076 -41.540 1.00 92.12 285 SER A O 1
ATOM 2332 N N . ASN A 1 286 ? -8.014 -3.843 -43.416 1.00 93.75 286 ASN A N 1
ATOM 2333 C CA . ASN A 1 286 ? -8.664 -4.852 -44.251 1.00 93.75 286 ASN A CA 1
ATOM 2334 C C . ASN A 1 286 ? -7.788 -6.105 -44.411 1.00 93.75 286 ASN A C 1
ATOM 2336 O O . ASN A 1 286 ? -8.286 -7.222 -44.263 1.00 93.75 286 ASN A O 1
ATOM 2340 N N . SER A 1 287 ? -6.485 -5.935 -44.652 1.00 93.81 287 SER A N 1
ATOM 2341 C CA . SER A 1 287 ? -5.541 -7.048 -44.804 1.00 93.81 287 SER A CA 1
ATOM 2342 C C . SER A 1 287 ? -5.443 -7.895 -43.536 1.00 93.81 287 SER A C 1
ATOM 2344 O O . SER A 1 287 ? -5.550 -9.120 -43.602 1.00 93.81 287 SER A O 1
ATOM 2346 N N . ASN A 1 288 ? -5.317 -7.254 -42.374 1.00 94.19 288 ASN A N 1
ATOM 2347 C CA . ASN A 1 288 ? -5.216 -7.934 -41.085 1.00 94.19 288 ASN A CA 1
ATOM 2348 C C . ASN A 1 288 ? -6.529 -8.618 -40.678 1.00 94.19 288 ASN A C 1
ATOM 2350 O O . ASN A 1 288 ? -6.508 -9.743 -40.170 1.00 94.19 288 ASN A O 1
ATOM 2354 N N . ASN A 1 289 ? -7.677 -7.988 -40.956 1.00 95.81 289 ASN A N 1
ATOM 2355 C CA . ASN A 1 289 ? -8.990 -8.585 -40.714 1.00 95.81 289 ASN A CA 1
ATOM 2356 C C . ASN A 1 289 ? -9.199 -9.857 -41.556 1.00 95.81 289 ASN A C 1
ATOM 2358 O O . ASN A 1 289 ? -9.584 -10.902 -41.032 1.00 95.81 289 ASN A O 1
ATOM 2362 N N . ILE A 1 290 ? -8.884 -9.805 -42.855 1.00 93.94 290 ILE A N 1
ATOM 2363 C CA . ILE A 1 290 ? -8.945 -10.980 -43.741 1.00 93.94 290 ILE A CA 1
ATOM 2364 C C . ILE A 1 290 ? -7.950 -12.051 -43.267 1.00 93.94 290 ILE A C 1
ATOM 2366 O O . ILE A 1 290 ? -8.313 -13.224 -43.167 1.00 93.94 290 ILE A O 1
ATOM 2370 N N . GLY A 1 291 ? -6.734 -11.631 -42.902 1.00 93.19 291 GLY A N 1
ATOM 2371 C CA . GLY A 1 291 ? -5.669 -12.464 -42.342 1.00 93.19 291 GLY A CA 1
ATOM 2372 C C . GLY A 1 291 ? -6.116 -13.319 -41.160 1.00 93.19 291 GLY A C 1
ATOM 2373 O O . GLY A 1 291 ? -5.979 -14.547 -41.160 1.00 93.19 291 GLY A O 1
ATOM 2374 N N . VAL A 1 292 ? -6.705 -12.678 -40.147 1.00 94.25 292 VAL A N 1
ATOM 2375 C CA . VAL A 1 292 ? -7.159 -13.392 -38.950 1.00 94.25 292 VAL A CA 1
ATOM 2376 C C . VAL A 1 292 ? -8.375 -14.278 -39.232 1.00 94.25 292 VAL A C 1
ATOM 2378 O O . VAL A 1 292 ? -8.484 -15.355 -38.649 1.00 94.25 292 VAL A O 1
ATOM 2381 N N . LEU A 1 293 ? -9.268 -13.876 -40.146 1.00 93.56 293 LEU A N 1
ATOM 2382 C CA . LEU A 1 293 ? -10.462 -14.650 -40.497 1.00 93.56 293 LEU A CA 1
ATOM 2383 C C . LEU A 1 293 ? -10.113 -15.994 -41.138 1.00 93.56 293 LEU A C 1
ATOM 2385 O O . LEU A 1 293 ? -10.687 -17.011 -40.740 1.00 93.56 293 LEU A O 1
ATOM 2389 N N . PHE A 1 294 ? -9.162 -16.038 -42.078 1.00 89.88 294 PHE A N 1
ATOM 2390 C CA . PHE A 1 294 ? -8.748 -17.323 -42.651 1.00 89.88 294 PHE A CA 1
ATOM 2391 C C . PHE A 1 294 ? -7.849 -18.121 -41.699 1.00 89.88 294 PHE A C 1
ATOM 2393 O O . PHE A 1 294 ? -7.945 -19.345 -41.675 1.00 89.88 294 PHE A O 1
ATOM 2400 N N . THR A 1 295 ? -7.062 -17.464 -40.836 1.00 89.88 295 THR A N 1
ATOM 2401 C CA . THR A 1 295 ? -6.327 -18.149 -39.749 1.00 89.88 295 THR A CA 1
ATOM 2402 C C . THR A 1 295 ? -7.293 -18.881 -38.808 1.00 89.88 295 THR A C 1
ATOM 2404 O O . THR A 1 295 ? -7.039 -20.003 -38.379 1.00 89.88 295 THR A O 1
ATOM 2407 N N . LEU A 1 296 ? -8.454 -18.277 -38.537 1.00 91.81 296 LEU A N 1
ATOM 2408 C CA . LEU A 1 296 ? -9.557 -18.868 -37.775 1.00 91.81 296 LEU A CA 1
ATOM 2409 C C . LEU A 1 296 ? -10.420 -19.858 -38.583 1.00 91.81 296 LEU A C 1
ATOM 2411 O O . LEU A 1 296 ? -11.455 -20.297 -38.079 1.00 91.81 296 LEU A O 1
ATOM 2415 N N . LYS A 1 297 ? -10.040 -20.192 -39.825 1.00 90.94 297 LYS A N 1
ATOM 2416 C CA . LYS A 1 297 ? -10.797 -21.043 -40.764 1.00 90.94 297 LYS A CA 1
ATOM 2417 C C . LYS A 1 297 ? -12.225 -20.550 -41.056 1.00 90.94 297 LYS A C 1
ATOM 2419 O O . LYS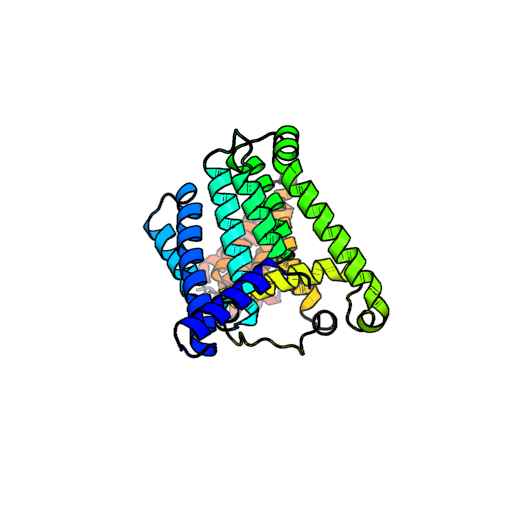 A 1 297 ? -13.097 -21.321 -41.446 1.00 90.94 297 LYS A O 1
ATOM 2424 N N . ARG A 1 298 ? -12.491 -19.246 -40.911 1.00 92.69 298 ARG A N 1
ATOM 2425 C CA . ARG A 1 298 ? -13.794 -18.622 -41.210 1.00 92.69 298 ARG A CA 1
ATOM 2426 C C . ARG A 1 298 ? -13.864 -18.162 -42.668 1.00 92.69 298 ARG A C 1
ATOM 2428 O O . ARG A 1 298 ? -14.046 -16.980 -42.954 1.00 92.69 298 ARG A O 1
ATOM 2435 N N . CYS A 1 299 ? -13.737 -19.107 -43.599 1.00 90.19 299 CYS A N 1
ATOM 2436 C CA . CYS A 1 299 ? -13.553 -18.832 -45.028 1.00 90.19 299 CYS A CA 1
ATOM 2437 C C . CYS A 1 299 ? -14.676 -17.987 -45.655 1.00 90.19 299 CYS A C 1
ATOM 2439 O O . CYS A 1 299 ? -14.398 -17.029 -46.374 1.00 90.19 299 CYS A O 1
ATOM 2441 N N . LYS A 1 300 ? -15.946 -18.257 -45.317 1.00 91.88 300 LYS A N 1
ATOM 2442 C CA . LYS A 1 300 ? -17.092 -17.464 -45.804 1.00 91.88 300 LYS A CA 1
ATOM 2443 C C . LYS A 1 300 ? -16.987 -15.988 -45.402 1.00 91.88 300 LYS A C 1
ATOM 2445 O O . LYS A 1 300 ? -17.210 -15.105 -46.221 1.00 91.88 300 LYS A O 1
ATOM 2450 N N . GLN A 1 301 ? -16.607 -15.716 -44.152 1.00 92.75 301 GLN A N 1
ATOM 2451 C CA . GLN A 1 301 ? -16.438 -14.349 -43.647 1.00 92.75 301 GLN A CA 1
ATOM 2452 C C . GLN A 1 301 ? -15.204 -13.670 -44.253 1.00 92.75 301 GLN A C 1
ATOM 2454 O O . GLN A 1 301 ? -15.257 -12.481 -44.554 1.00 92.75 301 GLN A O 1
ATOM 2459 N N . ALA A 1 302 ? -14.121 -14.419 -44.485 1.00 92.12 302 ALA A N 1
ATOM 2460 C CA . ALA A 1 302 ? -12.920 -13.901 -45.135 1.00 92.12 302 ALA A CA 1
ATOM 2461 C C . ALA A 1 302 ? -13.199 -13.431 -46.576 1.00 92.12 302 ALA A C 1
ATOM 2463 O O . ALA A 1 302 ? -12.751 -12.353 -46.962 1.00 92.12 302 ALA A O 1
ATOM 2464 N N . TYR A 1 303 ? -13.991 -14.185 -47.348 1.00 92.50 303 TYR A N 1
ATOM 2465 C CA . TYR A 1 303 ? -14.405 -13.768 -48.692 1.00 92.50 303 TYR A CA 1
ATOM 2466 C C . TYR A 1 303 ? -15.361 -12.568 -48.679 1.00 92.50 303 TYR A C 1
ATOM 2468 O O . TYR A 1 303 ? -15.187 -11.659 -49.485 1.00 92.50 303 TYR A O 1
ATOM 2476 N N . LEU A 1 304 ? -16.293 -12.495 -47.721 1.00 93.25 304 LEU A N 1
ATOM 2477 C CA . LEU A 1 304 ? -17.139 -11.306 -47.547 1.00 93.25 304 LEU A CA 1
ATOM 2478 C C . LEU A 1 304 ? -16.313 -10.053 -47.218 1.00 93.25 304 LEU A C 1
ATOM 2480 O O . LEU A 1 304 ? -16.565 -8.982 -47.766 1.00 93.25 304 LEU A O 1
ATOM 2484 N N . ALA A 1 305 ? -15.300 -10.185 -46.357 1.00 92.75 305 ALA A N 1
ATOM 2485 C CA . ALA A 1 305 ? -14.381 -9.096 -46.037 1.00 92.75 305 ALA A CA 1
ATOM 2486 C C . ALA A 1 305 ? -13.520 -8.690 -47.248 1.00 92.75 305 ALA A C 1
ATOM 2488 O O . ALA A 1 305 ? -13.284 -7.502 -47.463 1.00 92.75 305 ALA A O 1
ATOM 2489 N N . LEU A 1 306 ? -13.103 -9.653 -48.079 1.00 92.81 306 LEU A N 1
ATOM 2490 C CA . LEU A 1 306 ? -12.403 -9.388 -49.339 1.00 92.81 306 LEU A CA 1
ATOM 2491 C C . LEU A 1 306 ? -13.269 -8.583 -50.318 1.00 92.81 306 LEU A C 1
ATOM 2493 O O . LEU A 1 306 ? -12.793 -7.614 -50.914 1.00 92.81 306 LEU A O 1
ATOM 2497 N N . ASP A 1 307 ? -14.535 -8.961 -50.479 1.00 92.81 307 ASP A N 1
ATOM 2498 C CA . ASP A 1 307 ? -15.462 -8.261 -51.369 1.00 92.81 307 ASP A CA 1
ATOM 2499 C C . ASP A 1 307 ? -15.788 -6.856 -50.841 1.00 92.81 307 ASP A C 1
ATOM 2501 O O . ASP A 1 307 ? -15.811 -5.891 -51.611 1.00 92.81 307 ASP A O 1
ATOM 2505 N N . PHE A 1 308 ? -15.933 -6.705 -49.520 1.00 93.19 308 PHE A N 1
ATOM 2506 C CA . PHE A 1 308 ? -16.070 -5.400 -48.871 1.00 93.19 308 PHE A CA 1
ATOM 2507 C C . PHE A 1 308 ? -14.853 -4.496 -49.127 1.00 93.19 308 PHE A C 1
ATOM 2509 O O . PHE A 1 308 ? -15.018 -3.337 -49.514 1.00 93.19 308 PHE A O 1
ATOM 2516 N N . ALA A 1 309 ? -13.634 -5.020 -48.979 1.00 93.06 309 ALA A N 1
ATOM 2517 C CA . ALA A 1 309 ? -12.403 -4.273 -49.239 1.00 93.06 309 ALA A CA 1
ATOM 2518 C C . ALA A 1 309 ? -12.315 -3.813 -50.708 1.00 93.06 309 ALA A C 1
ATOM 2520 O O . ALA A 1 309 ? -11.985 -2.659 -50.989 1.00 93.06 309 ALA A O 1
ATOM 2521 N N . ARG A 1 310 ? -12.688 -4.681 -51.660 1.00 91.56 310 ARG A N 1
ATOM 2522 C CA . ARG A 1 310 ? -12.735 -4.348 -53.096 1.00 91.56 310 ARG A CA 1
ATOM 2523 C C . ARG A 1 310 ? -13.762 -3.266 -53.411 1.00 91.56 310 ARG A C 1
ATOM 2525 O O . ARG A 1 310 ? -13.451 -2.344 -54.163 1.00 91.56 310 ARG A O 1
ATOM 2532 N N . LYS A 1 311 ? -14.955 -3.337 -52.809 1.00 93.44 311 LYS A N 1
ATOM 2533 C CA . LYS A 1 311 ? -16.002 -2.313 -52.964 1.00 93.44 311 LYS A CA 1
ATOM 2534 C C . LYS A 1 311 ? -15.525 -0.937 -52.486 1.00 93.44 311 LYS A C 1
ATOM 2536 O O . LYS A 1 311 ? -15.846 0.069 -53.110 1.00 93.44 311 LYS A O 1
ATOM 2541 N N . ASN A 1 312 ? -14.695 -0.905 -51.443 1.00 90.44 312 ASN A N 1
ATOM 2542 C CA . ASN A 1 312 ? -14.046 0.306 -50.931 1.00 90.44 312 ASN A CA 1
ATOM 2543 C C . ASN A 1 312 ? -12.722 0.656 -51.646 1.00 90.44 312 ASN A C 1
ATOM 2545 O O . ASN A 1 312 ? -11.959 1.485 -51.159 1.00 90.44 312 ASN A O 1
ATOM 2549 N N . LYS A 1 313 ? -12.449 0.059 -52.817 1.00 91.62 313 LYS A N 1
ATOM 2550 C CA . LYS A 1 313 ? -11.274 0.325 -53.672 1.00 91.62 313 LYS A CA 1
ATOM 2551 C C . LYS A 1 313 ? -9.913 0.047 -53.006 1.00 91.62 313 LYS A C 1
ATOM 2553 O O . LYS A 1 313 ? -8.898 0.614 -53.413 1.00 91.62 313 LYS A O 1
ATOM 2558 N N . VAL A 1 314 ? -9.858 -0.853 -52.021 1.00 91.44 314 VAL A N 1
ATOM 2559 C CA . VAL A 1 314 ? -8.615 -1.229 -51.326 1.00 91.44 314 VAL A CA 1
ATOM 2560 C C . VAL A 1 314 ? -7.785 -2.202 -52.173 1.00 91.44 314 VAL A C 1
ATOM 2562 O O . VAL A 1 314 ? -8.272 -3.249 -52.604 1.00 91.44 314 VAL A O 1
ATOM 2565 N N . LYS A 1 315 ? -6.504 -1.879 -52.400 1.00 89.12 315 LYS A N 1
ATOM 2566 C CA . LYS A 1 315 ? -5.560 -2.724 -53.155 1.00 89.12 315 LYS A CA 1
ATOM 2567 C C . LYS A 1 315 ? -4.825 -3.699 -52.232 1.00 89.12 315 LYS A C 1
ATOM 2569 O O . LYS A 1 315 ? -3.799 -3.354 -51.654 1.00 89.12 315 LYS A O 1
ATOM 2574 N N . LEU A 1 316 ? -5.332 -4.922 -52.117 1.00 89.19 316 LEU A N 1
ATOM 2575 C CA . LEU A 1 316 ? -4.745 -5.961 -51.263 1.00 89.19 316 LEU A CA 1
ATOM 2576 C C . LEU A 1 316 ? -3.535 -6.645 -51.923 1.00 89.19 316 LEU A C 1
ATOM 2578 O O . LEU A 1 316 ? -3.505 -6.851 -53.138 1.00 89.19 316 LEU A O 1
ATOM 2582 N N . GLY A 1 317 ? -2.539 -7.015 -51.115 1.00 87.38 317 GLY A N 1
ATOM 2583 C CA . GLY A 1 317 ? -1.294 -7.626 -51.589 1.00 87.38 317 GLY A CA 1
ATOM 2584 C C . GLY A 1 317 ? -1.465 -9.053 -52.129 1.00 87.38 317 GLY A C 1
ATOM 2585 O O . GLY A 1 317 ? -2.240 -9.847 -51.595 1.00 87.38 317 GLY A O 1
ATOM 2586 N N . LYS A 1 318 ? -0.676 -9.412 -53.155 1.00 86.62 318 LYS A N 1
ATOM 2587 C CA . LYS A 1 318 ? -0.651 -10.767 -53.745 1.00 86.62 318 LYS A CA 1
ATOM 2588 C C . LYS A 1 318 ? -0.440 -11.891 -52.709 1.00 86.62 318 LYS A C 1
ATOM 2590 O O . LYS A 1 318 ? -1.193 -12.857 -52.778 1.00 86.62 318 LYS A O 1
ATOM 2595 N N . PRO A 1 319 ? 0.478 -11.778 -51.722 1.00 87.56 319 PRO A N 1
ATOM 2596 C CA . PRO A 1 319 ? 0.692 -12.844 -50.735 1.00 87.56 319 PRO A CA 1
ATOM 2597 C C . PRO A 1 319 ? -0.558 -13.174 -49.911 1.00 87.56 319 PRO A C 1
ATOM 2599 O O . PRO A 1 319 ? -0.841 -14.342 -49.658 1.00 87.56 319 PRO A O 1
ATOM 2602 N N . LEU A 1 320 ? -1.341 -12.155 -49.541 1.00 88.19 320 LEU A N 1
ATOM 2603 C CA . LEU A 1 320 ? -2.585 -12.329 -48.789 1.00 88.19 320 LEU A CA 1
ATOM 2604 C C . LEU A 1 320 ? -3.634 -13.085 -49.616 1.00 88.19 320 LEU A C 1
ATOM 2606 O O . LEU A 1 320 ? -4.303 -13.978 -49.102 1.00 88.19 320 LEU A O 1
ATOM 2610 N N . LEU A 1 321 ? -3.764 -12.743 -50.901 1.00 88.44 321 LEU A N 1
ATOM 2611 C CA . LEU A 1 321 ? -4.720 -13.377 -51.811 1.00 88.44 321 LEU A CA 1
ATOM 2612 C C . LEU A 1 321 ? -4.366 -14.844 -52.072 1.00 88.44 321 LEU A C 1
ATOM 2614 O O . LEU A 1 321 ? -5.244 -15.702 -51.990 1.00 88.44 321 LEU A O 1
ATOM 2618 N N . THR A 1 322 ? -3.088 -15.136 -52.324 1.00 87.38 322 THR A N 1
ATOM 2619 C CA . THR A 1 322 ? -2.602 -16.509 -52.505 1.00 87.38 322 THR A CA 1
ATOM 2620 C C . THR A 1 322 ? -2.789 -17.329 -51.228 1.00 87.38 322 THR A C 1
ATOM 2622 O O . THR A 1 322 ? -3.303 -18.444 -51.285 1.00 87.38 322 THR A O 1
ATOM 2625 N N . GLY A 1 323 ? -2.455 -16.763 -50.061 1.00 84.06 323 GLY A N 1
ATOM 2626 C CA . GLY A 1 323 ? -2.640 -17.423 -48.766 1.00 84.06 323 GLY A CA 1
ATOM 2627 C C . GLY A 1 323 ? -4.108 -17.709 -48.439 1.00 84.06 323 GLY A C 1
ATOM 2628 O O . GLY A 1 323 ? -4.420 -18.774 -47.905 1.00 84.06 323 GLY A O 1
ATOM 2629 N N . LEU A 1 324 ? -5.021 -16.807 -48.809 1.00 88.25 324 LEU A N 1
ATOM 2630 C CA . LEU A 1 324 ? -6.459 -17.035 -48.678 1.00 88.25 324 LEU A CA 1
ATOM 2631 C C . LEU A 1 324 ? -6.930 -18.180 -49.586 1.00 88.25 324 LEU A C 1
ATOM 2633 O O . LEU A 1 324 ? -7.650 -19.052 -49.118 1.00 88.25 324 LEU A O 1
ATOM 2637 N N . GLN A 1 325 ? -6.509 -18.212 -50.854 1.00 86.69 325 GLN A N 1
ATOM 2638 C CA . GLN A 1 325 ? -6.895 -19.267 -51.802 1.00 86.69 325 GLN A CA 1
ATOM 2639 C C . GLN A 1 325 ? -6.386 -20.655 -51.393 1.00 86.69 325 GLN A C 1
ATOM 2641 O O . GLN A 1 325 ? -7.102 -21.636 -51.564 1.00 86.69 325 GLN A O 1
ATOM 2646 N N . GLN A 1 326 ? -5.175 -20.736 -50.836 1.00 86.38 326 GLN A N 1
ATOM 2647 C CA . GLN A 1 326 ? -4.584 -21.998 -50.384 1.00 86.38 326 GLN A CA 1
ATOM 2648 C C . GLN A 1 326 ? -5.258 -22.545 -49.119 1.00 86.38 326 GLN A C 1
ATOM 2650 O O . GLN A 1 326 ? -5.521 -23.740 -49.031 1.00 86.38 326 GLN A O 1
ATOM 2655 N N . ASN A 1 327 ? -5.548 -21.684 -48.138 1.00 82.62 327 ASN A N 1
ATOM 2656 C CA . ASN A 1 327 ? -6.092 -22.112 -46.841 1.00 82.62 327 ASN A CA 1
ATOM 2657 C C . ASN A 1 327 ? -7.628 -22.161 -46.800 1.00 82.62 327 ASN A C 1
ATOM 2659 O O . ASN A 1 327 ? -8.205 -22.796 -45.919 1.00 82.62 327 ASN A O 1
ATOM 2663 N N . CYS A 1 328 ? -8.287 -21.475 -47.731 1.00 86.50 328 CYS A N 1
ATOM 2664 C CA . CYS A 1 328 ? -9.735 -21.376 -47.852 1.00 86.50 328 CYS A CA 1
ATOM 2665 C C . CYS A 1 328 ? -10.132 -21.469 -49.335 1.00 86.50 328 CYS A C 1
ATOM 2667 O O . CYS A 1 328 ? -10.478 -20.447 -49.925 1.00 86.50 328 CYS A O 1
ATOM 2669 N N . PRO A 1 329 ? -10.087 -22.656 -49.967 1.00 80.06 329 PRO A N 1
ATOM 2670 C CA . PRO A 1 329 ? -10.524 -22.807 -51.352 1.00 80.06 329 PRO A CA 1
ATOM 2671 C C . PRO A 1 329 ? -11.992 -22.379 -51.496 1.00 80.06 329 PRO A C 1
ATOM 2673 O O . PRO A 1 329 ? -12.822 -22.688 -50.637 1.00 80.06 329 PRO A O 1
ATOM 2676 N N . ARG A 1 330 ? -12.317 -21.634 -52.564 1.00 71.69 330 ARG A N 1
ATOM 2677 C CA . ARG A 1 330 ? -13.716 -21.309 -52.886 1.00 71.69 330 ARG A CA 1
ATOM 2678 C C . ARG A 1 330 ? -14.446 -22.619 -53.178 1.00 71.69 330 ARG A C 1
ATOM 2680 O O . ARG A 1 330 ? -14.057 -23.316 -54.110 1.00 71.69 330 ARG A O 1
ATOM 2687 N N . GLN A 1 331 ? -15.438 -22.933 -52.349 1.00 60.72 331 GLN A N 1
ATOM 2688 C CA . GLN A 1 331 ? -16.418 -23.984 -52.616 1.00 60.72 331 GLN A CA 1
ATOM 2689 C C . GLN A 1 331 ? -17.434 -23.506 -53.643 1.00 60.72 331 GLN A C 1
ATOM 2691 O O . GLN A 1 331 ? -17.789 -22.302 -53.583 1.00 60.72 331 GLN A O 1
#

Secondary structure (DSSP, 8-state):
---HHHHHHHHHHHHHHHHTT--HHHHHHHHHHHHHHHHHHHHHHHHTTT---HHHHHHHHHHHHH-GGGHHHHH-GGGHHHHHHHHHHHHHHHHHHHTSSS--HHHHHHHHHHHHH-GGGGGHHHHHHHHHHHTS---HHHHHHHHHHHHHHHHHHHHHHHHHHHTTHHHHTTTPPPGGGHHHHHHHHHHHHHHHHH-----S--TT--HHHHHTSTTHHHHHTHHHHHHHHHHHHTT--TTHHHHHHHHHHHHHHHHHHTT-HHHHHHHHHHHHHH-TT-HHHHHHHHHHHHHTT-HHHHHHHHHHHHHTT----HHHHHHHHHHS---

pLDDT: mean 88.84, std 10.41, range [49.44, 98.69]

Radius of gyration: 27.96 Å; chains: 1; bounding box: 52×48×87 Å